Protein AF-A0A6S7FZV5-F1 (afdb_monomer)

Foldseek 3Di:
DVVPLDFDPWDWDDDPPDIDTDDDDDPPDDADCVLVSLVSVLVVCVVVVHDDDLQLDAAEAQDDDPDDDDHDFHDHPNDTHHYDQWDADPLAIAGSPRDRVVRLVVLLVQLVVVLVVLLVVVVVVDALQVLVVVCVVRRLCSLLVVLLRCLVVDDPVSLVSSQVSVVSSLCSSDPPDDPVVSCVVNVPDGSSVVSVVVNVVVVVCLCVPDPCVVVVPPPPPPPPPDPPDDPPVDDPQDDPLVVQLVLQLVLLLPDDQPDDAWPVNDGSVNSNVCSVVCSVVLSVVLSVCVVVVNDDPQQVQWDWDWDAQDDDPVDPVRTDTDTHGHPSSVSSVVSVCVSVVVSCVVVVVDDPPDPPPDPVHCVVPDDD

Mean predicted aligned error: 17.67 Å

pLDDT: mean 81.43, std 15.81, range [23.12, 98.12]

Solvent-accessible surface area (backbone atoms only — not comparable to full-atom values): 22488 Å² total; per-residue (Å²): 110,77,85,72,71,80,64,88,86,53,60,73,49,76,55,86,89,52,72,48,76,50,79,88,80,54,99,87,51,76,79,88,58,63,62,59,44,48,49,50,50,53,51,51,29,53,76,67,76,42,82,82,56,54,89,77,45,69,41,69,73,72,71,89,55,95,73,72,80,91,71,83,84,50,64,47,95,91,39,75,42,53,77,40,63,61,50,76,56,98,88,42,46,48,34,39,83,72,54,54,65,70,33,50,52,50,40,47,52,56,34,56,65,50,51,53,56,56,53,54,43,45,74,71,66,54,54,56,73,60,51,51,52,50,40,47,69,67,31,47,48,56,72,50,58,71,28,68,76,49,56,91,74,52,53,70,72,59,52,51,56,52,42,49,53,53,57,52,48,47,43,64,63,44,68,96,54,54,70,68,58,48,23,64,77,65,72,47,78,58,61,67,60,54,40,48,52,53,31,50,55,49,51,52,48,27,74,75,64,37,97,57,33,74,70,64,66,72,66,54,93,71,72,76,81,66,73,93,69,70,85,68,84,70,74,80,84,73,80,66,63,83,64,37,54,66,51,46,32,50,51,29,59,67,48,61,57,86,47,80,48,17,77,81,67,59,45,38,46,57,49,32,74,43,15,84,72,48,22,62,61,52,36,52,52,52,45,51,27,64,74,69,71,48,77,64,69,77,47,74,44,55,41,72,46,74,43,79,72,62,90,57,89,89,44,72,87,31,38,46,79,41,71,32,43,28,65,65,41,54,51,50,51,54,53,52,48,52,54,54,51,50,51,39,58,78,64,65,68,69,62,99,80,61,80,70,87,40,83,80,55,56,74,75,73,63,82,132

Radius of gyration: 32.69 Å; Cα contacts (8 Å, |Δi|>4): 341; chains: 1; bounding box: 90×57×66 Å

Structure (mmCIF, N/CA/C/O backbone):
data_AF-A0A6S7FZV5-F1
#
_entry.id   AF-A0A6S7FZV5-F1
#
loop_
_atom_site.group_PDB
_atom_site.id
_atom_site.type_symbol
_atom_site.label_atom_id
_atom_site.label_alt_id
_atom_site.label_comp_id
_atom_site.label_asym_id
_atom_site.label_entity_id
_atom_site.label_seq_id
_atom_site.pdbx_PDB_ins_code
_atom_site.Cartn_x
_atom_site.Cartn_y
_atom_site.Cartn_z
_atom_site.occupancy
_atom_site.B_iso_or_equiv
_atom_site.auth_seq_id
_atom_site.auth_comp_id
_atom_site.auth_asym_id
_atom_site.auth_atom_id
_atom_site.pdbx_PDB_model_num
ATOM 1 N N . MET A 1 1 ? -36.678 -1.276 3.093 1.00 48.78 1 MET A N 1
ATOM 2 C CA . MET A 1 1 ? -35.501 -1.731 2.300 1.00 48.78 1 MET A CA 1
ATOM 3 C C . MET A 1 1 ? -34.260 -1.577 3.191 1.00 48.78 1 MET A C 1
ATOM 5 O O . MET A 1 1 ? -34.298 -0.724 4.063 1.00 48.78 1 MET A O 1
ATOM 9 N N . VAL A 1 2 ? -33.160 -2.335 3.035 1.00 56.22 2 VAL A N 1
ATOM 10 C CA . VAL A 1 2 ? -31.940 -2.184 3.894 1.00 56.22 2 VAL A CA 1
ATOM 11 C C . VAL A 1 2 ? -31.416 -0.733 3.935 1.00 56.22 2 VAL A C 1
ATOM 13 O O . VAL A 1 2 ? -30.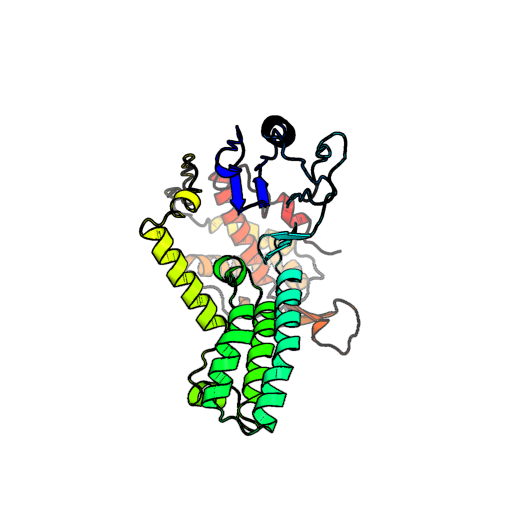806 -0.293 4.913 1.00 56.22 2 VAL A O 1
ATOM 16 N N . ASN A 1 3 ? -31.744 0.062 2.913 1.00 56.03 3 ASN A N 1
ATOM 17 C CA . ASN A 1 3 ? -31.484 1.499 2.845 1.00 56.03 3 ASN A CA 1
ATOM 18 C C . ASN A 1 3 ? -32.056 2.304 4.031 1.00 56.03 3 ASN A C 1
ATOM 20 O O . ASN A 1 3 ? -31.415 3.274 4.426 1.00 56.03 3 ASN A O 1
ATOM 24 N N . ASP A 1 4 ? -33.139 1.851 4.670 1.00 57.12 4 ASP A N 1
ATOM 25 C CA . ASP A 1 4 ? -33.832 2.567 5.759 1.00 57.12 4 ASP A CA 1
ATOM 26 C C . ASP A 1 4 ? -33.175 2.376 7.141 1.00 57.12 4 ASP A C 1
ATOM 28 O O . ASP A 1 4 ? -33.537 3.042 8.107 1.00 57.12 4 ASP A O 1
ATOM 32 N N . LEU A 1 5 ? -32.190 1.476 7.253 1.00 61.22 5 LEU A N 1
ATOM 33 C CA . LEU A 1 5 ? -31.462 1.206 8.498 1.00 61.22 5 LEU A CA 1
ATOM 34 C C . LEU A 1 5 ? -30.579 2.408 8.907 1.00 61.22 5 LEU A C 1
ATOM 36 O O . LEU A 1 5 ? -29.452 2.544 8.431 1.00 61.22 5 LEU A O 1
ATOM 40 N N . GLN A 1 6 ? -31.060 3.296 9.768 1.00 57.62 6 GLN A N 1
ATOM 41 C CA . GLN A 1 6 ? -30.228 4.344 10.367 1.00 57.62 6 GLN A CA 1
ATOM 42 C C . GLN A 1 6 ? -29.559 3.794 11.634 1.00 57.62 6 GLN A C 1
ATOM 44 O O . GLN A 1 6 ? -30.234 3.242 12.497 1.00 57.62 6 GLN A O 1
ATOM 49 N N . CYS A 1 7 ? -28.230 3.896 11.719 1.00 56.16 7 CYS A N 1
ATOM 50 C CA . CYS A 1 7 ? -27.478 3.566 12.932 1.00 56.16 7 CYS A CA 1
ATOM 51 C C . CYS A 1 7 ? -27.233 4.868 13.701 1.00 56.16 7 CYS A C 1
ATOM 53 O O . CYS A 1 7 ? -27.021 5.898 13.063 1.00 56.16 7 CYS A O 1
ATOM 55 N N . GLY A 1 8 ? -27.313 4.832 15.032 1.00 56.59 8 GLY A N 1
ATOM 56 C CA . GLY A 1 8 ? -27.402 6.039 15.856 1.00 56.59 8 GLY A CA 1
ATOM 57 C C . GLY A 1 8 ? -26.124 6.880 15.863 1.00 56.59 8 GLY A C 1
ATOM 58 O O . GLY A 1 8 ? -26.170 8.058 15.519 1.00 56.59 8 GLY A O 1
ATOM 59 N N . SER A 1 9 ? -24.994 6.285 16.260 1.00 55.88 9 SER A N 1
ATOM 60 C CA . SER A 1 9 ? -23.753 7.017 16.584 1.00 55.88 9 SER A CA 1
ATOM 61 C C . SER A 1 9 ? -22.557 6.714 15.673 1.00 55.88 9 SER A C 1
ATOM 63 O O . SER A 1 9 ? -21.690 7.572 15.496 1.00 55.88 9 SER A O 1
ATOM 65 N N . GLY A 1 10 ? -22.479 5.512 15.095 1.00 56.69 10 GLY A N 1
ATOM 66 C CA . GLY A 1 10 ? -21.352 5.080 14.262 1.00 56.69 10 GLY A CA 1
ATOM 67 C C . GLY A 1 10 ? -21.452 5.471 12.782 1.00 56.69 10 GLY A C 1
ATOM 68 O O . GLY A 1 10 ? -22.536 5.656 12.225 1.00 56.69 10 GLY A O 1
ATOM 69 N N . ARG A 1 11 ? -20.301 5.523 12.0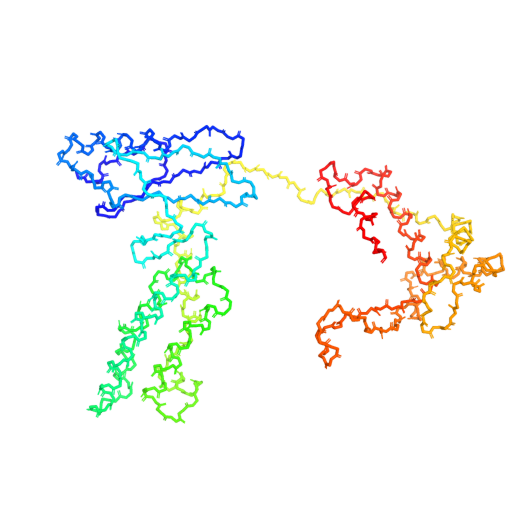92 1.00 64.88 11 ARG A N 1
ATOM 70 C CA . ARG A 1 11 ? -20.283 5.587 10.619 1.00 64.88 11 ARG A CA 1
ATOM 71 C C . ARG A 1 11 ? -20.719 4.231 10.069 1.00 64.88 11 ARG A C 1
ATOM 73 O O . ARG A 1 11 ? -20.119 3.209 10.409 1.00 64.88 11 ARG A O 1
ATOM 80 N N . ASN A 1 12 ? -21.739 4.228 9.214 1.00 68.31 12 ASN A N 1
ATOM 81 C CA . ASN A 1 12 ? -22.216 3.032 8.534 1.00 68.31 12 ASN A CA 1
ATOM 82 C C . ASN A 1 12 ? -22.017 3.139 7.015 1.00 68.31 12 ASN A C 1
ATOM 84 O O . ASN A 1 12 ? -22.154 4.200 6.408 1.00 68.31 12 ASN A O 1
ATOM 88 N N . TRP A 1 13 ? -21.694 2.012 6.388 1.00 75.38 13 TRP A N 1
ATOM 89 C CA . TRP A 1 13 ? -21.682 1.874 4.935 1.00 75.38 13 TRP A CA 1
ATOM 90 C C . TRP A 1 13 ? -22.470 0.635 4.552 1.00 75.38 13 TRP A C 1
ATOM 92 O O . TRP A 1 13 ? -22.405 -0.395 5.223 1.00 75.38 13 TRP A O 1
ATOM 102 N N . LYS A 1 14 ? -23.233 0.750 3.468 1.00 73.19 14 LYS A N 1
ATOM 103 C CA . LYS A 1 14 ? -24.128 -0.303 2.999 1.00 73.19 14 LYS A CA 1
ATOM 104 C C . LYS A 1 14 ? -23.862 -0.593 1.538 1.00 73.19 14 LYS A C 1
ATOM 106 O O . LYS A 1 14 ? -23.700 0.329 0.737 1.00 73.19 14 LYS A O 1
ATOM 111 N N . PHE A 1 15 ? -23.887 -1.868 1.195 1.00 69.00 15 PHE A N 1
ATOM 112 C CA . PHE A 1 15 ? -23.888 -2.323 -0.179 1.00 69.00 15 PHE A CA 1
ATOM 113 C C . PHE A 1 15 ? -24.758 -3.573 -0.300 1.00 69.00 15 PHE A C 1
ATOM 115 O O . PHE A 1 15 ? -24.341 -4.670 0.057 1.00 69.00 15 PHE A O 1
ATOM 122 N N . VAL A 1 16 ? -25.971 -3.401 -0.833 1.00 71.75 16 VAL A N 1
ATOM 123 C CA . VAL A 1 16 ? -26.979 -4.471 -0.919 1.00 71.75 16 VAL A CA 1
ATOM 124 C C . VAL A 1 16 ? -27.217 -5.077 0.475 1.00 71.75 16 VAL A C 1
ATOM 126 O O . VAL A 1 16 ? -27.711 -4.366 1.349 1.00 71.75 16 VAL A O 1
ATOM 129 N N . ASP A 1 17 ? -26.829 -6.335 0.692 1.00 74.38 17 ASP A N 1
ATOM 130 C CA . ASP A 1 17 ? -27.001 -7.062 1.952 1.00 74.38 17 ASP A CA 1
ATOM 131 C C . ASP A 1 17 ? -25.817 -6.864 2.914 1.00 74.38 17 ASP A C 1
ATOM 133 O O . ASP A 1 17 ? -25.932 -7.149 4.106 1.00 74.38 17 ASP A O 1
ATOM 137 N N . ASP A 1 18 ? -24.679 -6.369 2.415 1.00 78.62 18 ASP A N 1
ATOM 138 C CA . ASP A 1 18 ? -23.483 -6.141 3.219 1.00 78.62 18 ASP A CA 1
ATOM 139 C C . ASP A 1 18 ? -23.595 -4.788 3.933 1.00 78.62 18 ASP A C 1
ATOM 141 O O . ASP A 1 18 ? -23.586 -3.719 3.313 1.00 78.62 18 ASP A O 1
ATOM 145 N N . VAL A 1 19 ? -23.671 -4.829 5.263 1.00 83.81 19 VAL A N 1
ATOM 146 C CA . VAL A 1 19 ? -23.633 -3.644 6.127 1.00 83.81 19 VAL A CA 1
ATOM 147 C C . VAL A 1 19 ? -22.349 -3.682 6.941 1.00 83.81 19 VAL A C 1
ATOM 149 O O . VAL A 1 19 ? -22.055 -4.663 7.617 1.00 83.81 19 VAL A O 1
ATOM 152 N N . THR A 1 20 ? -21.572 -2.605 6.874 1.00 86.62 20 THR A N 1
ATOM 153 C CA . THR A 1 20 ? -20.370 -2.411 7.688 1.00 86.62 20 THR A CA 1
ATOM 154 C C . THR A 1 20 ? -20.600 -1.244 8.636 1.00 86.62 20 THR A C 1
ATOM 156 O O . THR A 1 20 ? -20.940 -0.143 8.199 1.00 86.62 20 THR A O 1
ATOM 159 N N . ILE A 1 21 ? -20.397 -1.489 9.927 1.00 86.94 21 ILE A N 1
ATOM 160 C CA . ILE A 1 21 ? -20.370 -0.465 10.971 1.00 86.94 21 ILE A CA 1
ATOM 161 C C . ILE A 1 21 ? -18.942 -0.312 11.479 1.00 86.94 21 ILE A C 1
ATOM 163 O O . ILE A 1 21 ? -18.197 -1.288 11.553 1.00 86.94 21 ILE A O 1
ATOM 167 N N . SER A 1 22 ? -18.553 0.914 11.808 1.00 86.50 22 SER A N 1
ATOM 168 C CA . SER A 1 22 ? -17.253 1.181 12.420 1.00 86.50 22 SER A CA 1
ATOM 169 C C . SER A 1 22 ? -17.371 2.233 13.508 1.00 86.50 22 SER A C 1
ATOM 171 O O . SER A 1 22 ? -18.101 3.216 13.351 1.00 86.50 22 SER A O 1
ATOM 173 N N . GLU A 1 23 ? -16.566 2.063 14.546 1.00 85.94 23 GLU A N 1
ATOM 174 C CA . GLU A 1 23 ? -16.398 3.007 15.640 1.00 85.94 23 GLU A CA 1
ATOM 175 C C . GLU A 1 23 ? -14.906 3.326 15.805 1.00 85.94 23 GLU A C 1
ATOM 177 O O . GLU A 1 23 ? -14.051 2.449 15.673 1.00 85.94 23 GLU A O 1
ATOM 182 N N . GLY A 1 24 ? -14.585 4.595 16.062 1.00 83.56 24 GLY A N 1
ATOM 183 C CA . GLY A 1 24 ? -13.230 5.033 16.383 1.00 83.56 24 GLY A CA 1
ATOM 184 C C . GLY A 1 24 ? -13.111 5.319 17.874 1.00 83.56 24 GLY A C 1
ATOM 185 O O . GLY A 1 24 ? -13.722 6.267 18.356 1.00 83.56 24 GLY A O 1
ATOM 186 N N . LEU A 1 25 ? -12.303 4.537 18.591 1.00 82.06 25 LEU A N 1
ATOM 187 C CA . LEU A 1 25 ? -12.089 4.709 20.030 1.00 82.06 25 LEU A CA 1
ATOM 188 C C . LEU A 1 25 ? -10.818 5.516 20.312 1.00 82.06 25 LEU A C 1
ATOM 190 O O . LEU A 1 25 ? -9.751 5.255 19.750 1.00 82.06 25 LEU A O 1
ATOM 194 N N . LEU A 1 26 ? -10.921 6.484 21.222 1.00 79.38 26 LEU A N 1
ATOM 195 C CA . LEU A 1 26 ? -9.776 7.235 21.739 1.00 79.38 26 LEU A CA 1
ATOM 196 C C . LEU A 1 26 ? -9.252 6.571 23.017 1.00 79.38 26 LEU A C 1
ATOM 198 O O . LEU A 1 26 ? -10.019 6.038 23.809 1.00 79.38 26 LEU A O 1
ATOM 202 N N . ARG A 1 27 ? -7.935 6.641 23.257 1.00 70.69 27 ARG A N 1
ATOM 203 C CA . ARG A 1 27 ? -7.267 5.939 24.374 1.00 70.69 27 ARG A CA 1
ATOM 204 C C . ARG A 1 27 ? -7.848 6.252 25.763 1.00 70.69 27 ARG A C 1
ATOM 206 O O . ARG A 1 27 ? -7.838 5.378 26.618 1.00 70.69 27 ARG A O 1
ATOM 213 N N . ASN A 1 28 ? -8.324 7.479 25.962 1.00 74.12 28 ASN A N 1
ATOM 214 C CA . ASN A 1 28 ? -8.981 7.940 27.190 1.00 74.12 28 ASN A CA 1
ATOM 215 C C . ASN A 1 28 ? -10.399 8.460 26.881 1.00 74.12 28 ASN A C 1
ATOM 217 O O . ASN A 1 28 ? -10.849 9.417 27.504 1.00 74.12 28 ASN A O 1
ATOM 221 N N . GLY A 1 29 ? -11.021 7.938 25.823 1.00 70.88 29 GLY A N 1
ATOM 222 C CA . GLY A 1 29 ? -12.352 8.347 25.389 1.00 70.88 29 GLY A CA 1
ATOM 223 C C . GLY A 1 29 ? -13.461 7.564 26.079 1.00 70.88 29 GLY A C 1
ATOM 224 O O . GLY A 1 29 ? -13.214 6.750 26.968 1.00 70.88 29 GLY A O 1
ATOM 225 N N . GLU A 1 30 ? -14.679 7.814 25.615 1.00 76.06 30 GLU A N 1
ATOM 226 C CA . GLU A 1 30 ? -15.871 7.071 26.011 1.00 76.06 30 GLU A CA 1
ATOM 227 C C . GLU A 1 30 ? -15.744 5.569 25.682 1.00 76.06 30 GLU A C 1
ATOM 229 O O . GLU A 1 30 ? -15.027 5.194 24.742 1.00 76.06 30 GLU A O 1
ATOM 234 N N . PRO A 1 31 ? -16.419 4.695 26.452 1.00 80.75 31 PRO A N 1
ATOM 235 C CA . PRO A 1 31 ? -16.473 3.269 26.160 1.00 80.75 31 PRO A CA 1
ATOM 236 C C . PRO A 1 31 ? -17.170 3.003 24.821 1.00 80.75 31 PRO A C 1
ATOM 238 O O . PRO A 1 31 ? -17.943 3.818 24.323 1.00 80.75 31 PRO A O 1
ATOM 241 N N . SER A 1 32 ? -16.905 1.827 24.253 1.00 83.44 32 SER A N 1
ATOM 242 C CA . SER A 1 32 ? -17.471 1.422 22.966 1.00 83.44 32 SER A CA 1
ATOM 243 C C . SER A 1 32 ? -18.999 1.362 22.993 1.00 83.44 32 SER A C 1
ATOM 245 O O . SER A 1 32 ? -19.593 0.718 23.859 1.00 83.44 32 SER A O 1
ATOM 247 N N . VAL A 1 33 ? -19.625 2.001 22.006 1.00 85.81 33 VAL A N 1
ATOM 248 C CA . VAL A 1 33 ? -21.078 2.026 21.782 1.00 85.81 33 VAL A CA 1
ATOM 249 C C . VAL A 1 33 ? -21.478 1.057 20.661 1.00 85.81 33 VAL A C 1
ATOM 251 O O . VAL A 1 33 ? -22.664 0.804 20.443 1.00 85.81 33 VAL A O 1
ATOM 254 N N . ILE A 1 34 ? -20.511 0.424 19.984 1.00 87.50 34 ILE A N 1
ATOM 255 C CA . ILE A 1 34 ? -20.763 -0.436 18.818 1.00 87.50 34 ILE A CA 1
ATOM 256 C C . ILE A 1 34 ? -21.711 -1.613 19.104 1.00 87.50 34 ILE A C 1
ATOM 258 O O . ILE A 1 34 ? -22.470 -2.012 18.224 1.00 87.50 34 ILE A O 1
ATOM 262 N N . GLN A 1 35 ? -21.739 -2.146 20.333 1.00 89.81 35 GLN A N 1
ATOM 263 C CA . GLN A 1 35 ? -22.688 -3.199 20.717 1.00 89.81 35 GLN A CA 1
ATOM 264 C C . GLN A 1 35 ? -24.135 -2.679 20.769 1.00 89.81 35 GLN A C 1
ATOM 266 O O . GLN A 1 35 ? -25.067 -3.403 20.413 1.00 89.81 35 GLN A O 1
ATOM 271 N N . SER A 1 36 ? -24.341 -1.424 21.178 1.00 86.81 36 SER A N 1
ATOM 272 C CA . SER A 1 36 ? -25.660 -0.775 21.158 1.00 86.81 36 SER A CA 1
ATOM 273 C C . SER A 1 36 ? -26.143 -0.565 19.721 1.00 86.81 36 SER A C 1
ATOM 275 O O . SER A 1 36 ? -27.281 -0.898 19.377 1.00 86.81 36 SER A O 1
ATOM 277 N N . ASP A 1 37 ? -25.240 -0.108 18.851 1.00 86.50 37 ASP A N 1
ATOM 278 C CA . ASP A 1 37 ? -25.486 0.030 17.415 1.00 86.50 37 ASP A CA 1
ATOM 279 C C . ASP A 1 37 ? -25.840 -1.333 16.785 1.00 86.50 37 ASP A C 1
ATOM 281 O O . ASP A 1 37 ? -26.852 -1.468 16.096 1.00 86.50 37 ASP A O 1
ATOM 285 N N . LEU A 1 38 ? -25.083 -2.386 17.105 1.00 87.81 38 LEU A N 1
ATOM 286 C CA . LEU A 1 38 ? -25.336 -3.754 16.645 1.00 87.81 38 LEU A CA 1
ATOM 287 C C . LEU A 1 38 ? -26.693 -4.300 17.121 1.00 87.81 38 LEU A C 1
ATOM 289 O O . LEU A 1 38 ? -27.424 -4.916 16.344 1.00 87.81 38 LEU A O 1
ATOM 293 N N . THR A 1 39 ? -27.062 -4.029 18.373 1.00 88.56 39 THR A N 1
ATOM 294 C CA . THR A 1 39 ? -28.358 -4.427 18.951 1.00 88.56 39 THR A CA 1
ATOM 295 C C . THR A 1 39 ? -29.514 -3.694 18.270 1.00 88.56 39 THR A C 1
ATOM 297 O O . THR A 1 39 ? -30.548 -4.295 17.966 1.00 88.56 39 THR A O 1
ATOM 300 N N . SER A 1 40 ? -29.325 -2.412 17.952 1.00 87.12 40 SER A N 1
ATOM 301 C CA . SER A 1 40 ? -30.299 -1.613 17.202 1.00 87.12 40 SER A CA 1
ATOM 302 C C . SER A 1 40 ? -30.508 -2.175 15.793 1.00 87.12 40 SER A C 1
ATOM 304 O O . SER A 1 40 ? -31.645 -2.298 15.335 1.00 87.12 40 SER A O 1
ATOM 306 N N . ILE A 1 41 ? -29.427 -2.607 15.133 1.00 86.50 41 ILE A N 1
ATOM 307 C CA . ILE A 1 41 ? -29.485 -3.263 13.821 1.00 86.50 41 ILE A CA 1
ATOM 308 C C . ILE A 1 41 ? -30.216 -4.606 13.897 1.00 86.50 41 ILE A C 1
ATOM 310 O O . ILE A 1 41 ? -31.078 -4.871 13.060 1.00 86.50 41 ILE A O 1
ATOM 314 N N . ALA A 1 42 ? -29.920 -5.436 14.899 1.00 87.19 42 ALA A N 1
ATOM 315 C CA . ALA A 1 42 ? -30.604 -6.714 15.102 1.00 87.19 42 ALA A CA 1
ATOM 316 C C . ALA A 1 42 ? -32.107 -6.531 15.373 1.00 87.19 42 ALA A C 1
ATOM 318 O O . ALA A 1 42 ? -32.941 -7.254 14.821 1.00 87.19 42 ALA A O 1
ATOM 319 N N . THR A 1 43 ? -32.463 -5.511 16.157 1.00 87.69 43 THR A N 1
ATOM 320 C CA . THR A 1 43 ? -33.860 -5.161 16.447 1.00 87.69 43 THR A CA 1
ATOM 321 C C . THR A 1 43 ? -34.583 -4.693 15.186 1.00 87.69 43 THR A C 1
ATOM 323 O O . THR A 1 43 ? -35.675 -5.170 14.878 1.00 87.69 43 THR A O 1
ATOM 326 N N . TRP A 1 44 ? -33.962 -3.805 14.402 1.00 86.75 44 TRP A N 1
ATOM 327 C CA . TRP A 1 44 ? -34.521 -3.361 13.126 1.00 86.75 44 TRP A CA 1
ATOM 328 C C . TRP A 1 44 ? -34.695 -4.524 12.146 1.00 86.75 44 TRP A C 1
ATOM 330 O O . TRP A 1 44 ? -35.745 -4.629 11.512 1.00 86.75 44 TRP A O 1
ATOM 340 N N . ALA A 1 45 ? -33.703 -5.412 12.039 1.00 86.81 45 ALA A N 1
ATOM 341 C CA . ALA A 1 45 ? -33.766 -6.578 11.165 1.00 86.81 45 ALA A CA 1
ATOM 342 C C . ALA A 1 45 ? -34.947 -7.480 11.547 1.00 86.81 45 ALA A C 1
ATOM 344 O O . ALA A 1 45 ? -35.773 -7.793 10.691 1.00 86.81 45 ALA A O 1
ATOM 345 N N . SER A 1 46 ? -35.101 -7.775 12.840 1.00 86.62 46 SER A N 1
ATOM 346 C CA . SER A 1 46 ? -36.220 -8.561 13.374 1.00 86.62 46 SER A CA 1
ATOM 347 C C . SER A 1 46 ? -37.578 -7.923 13.061 1.00 86.62 46 SER A C 1
ATOM 349 O O . SER A 1 46 ? -38.474 -8.599 12.556 1.00 86.62 46 SER A O 1
ATOM 351 N N . ASN A 1 47 ? -37.713 -6.606 13.261 1.00 88.00 47 ASN A N 1
ATOM 352 C CA . ASN A 1 47 ? -38.940 -5.859 12.950 1.00 88.00 47 ASN A CA 1
ATOM 353 C C . ASN A 1 47 ? -39.281 -5.855 11.452 1.00 88.00 47 ASN A C 1
ATOM 355 O O . ASN A 1 47 ? -40.446 -5.740 11.081 1.00 88.00 47 ASN A O 1
ATOM 359 N N . ASN A 1 48 ? -38.272 -5.988 10.590 1.00 85.81 48 ASN A N 1
ATOM 360 C CA . ASN A 1 48 ? -38.430 -6.058 9.139 1.00 85.81 48 ASN A CA 1
ATOM 361 C C . ASN A 1 48 ? -38.425 -7.501 8.607 1.00 85.81 48 ASN A C 1
ATOM 363 O O . ASN A 1 48 ? -38.316 -7.698 7.398 1.00 85.81 48 ASN A O 1
ATOM 367 N N . LEU A 1 49 ? -38.551 -8.505 9.487 1.00 85.25 49 LEU A N 1
ATOM 368 C CA . LEU A 1 49 ? -38.561 -9.932 9.139 1.00 85.25 49 LEU A CA 1
ATOM 369 C C . LEU A 1 49 ? -37.280 -10.398 8.416 1.00 85.25 49 LEU A C 1
ATOM 371 O O . LEU A 1 49 ? -37.299 -11.343 7.626 1.00 85.25 49 LEU A O 1
ATOM 375 N N . ILE A 1 50 ? -36.152 -9.741 8.692 1.00 86.12 50 ILE A N 1
ATOM 376 C CA . ILE A 1 50 ? -34.822 -10.078 8.182 1.00 86.12 50 ILE A CA 1
ATOM 377 C C . ILE A 1 50 ? -34.059 -10.815 9.283 1.00 86.12 50 ILE A C 1
ATOM 379 O O . ILE A 1 50 ? -33.897 -10.306 10.389 1.00 86.12 50 ILE A O 1
ATOM 383 N N . LYS A 1 51 ? -33.537 -12.002 8.963 1.00 83.50 51 LYS A N 1
ATOM 384 C CA . LYS A 1 51 ? -32.695 -12.779 9.879 1.00 83.50 51 LYS A CA 1
ATOM 385 C C . LYS A 1 51 ? -31.217 -12.486 9.640 1.00 83.50 51 LYS A C 1
ATOM 387 O O . LYS A 1 51 ? -30.717 -12.713 8.535 1.00 83.50 51 LYS A O 1
ATOM 392 N N . LEU A 1 52 ? -30.507 -12.043 10.677 1.00 83.56 52 LEU A N 1
ATOM 393 C CA . LEU A 1 52 ? -29.062 -11.850 10.602 1.00 83.56 52 LEU A CA 1
ATOM 394 C C . LEU A 1 52 ? -28.340 -13.201 10.626 1.00 83.56 52 LEU A C 1
ATOM 396 O O . LEU A 1 52 ? -28.724 -14.146 11.310 1.00 83.56 52 LEU A O 1
ATOM 400 N N . ASN A 1 53 ? -27.265 -13.311 9.849 1.00 85.25 53 ASN A N 1
ATOM 401 C CA . ASN A 1 53 ? -26.424 -14.500 9.850 1.00 85.25 53 ASN A CA 1
ATOM 402 C C . ASN A 1 53 ? -25.176 -14.239 10.692 1.00 85.25 53 ASN A C 1
ATOM 404 O O . ASN A 1 53 ? -24.143 -13.836 10.157 1.00 85.25 53 ASN A O 1
ATOM 408 N N . ALA A 1 54 ? -25.263 -14.516 11.993 1.00 84.12 54 ALA A N 1
ATOM 409 C CA . ALA A 1 54 ? -24.164 -14.311 12.938 1.00 84.12 54 ALA A CA 1
ATOM 410 C C . ALA A 1 54 ? -22.852 -15.003 12.512 1.00 84.12 54 ALA A C 1
ATOM 412 O O . ALA A 1 54 ? -21.775 -14.460 12.726 1.00 84.12 54 ALA A O 1
ATOM 413 N N . LYS A 1 55 ? -22.908 -16.142 11.800 1.00 84.94 55 LYS A N 1
ATOM 414 C CA . LYS A 1 55 ? -21.699 -16.808 11.270 1.00 84.94 55 LYS A CA 1
ATOM 415 C C . LYS A 1 55 ? -21.003 -16.019 10.159 1.00 84.94 55 LYS A C 1
ATOM 417 O O . LYS A 1 55 ? -19.803 -16.206 9.949 1.00 84.94 55 LYS A O 1
ATOM 422 N N . LYS A 1 56 ? -21.746 -15.206 9.404 1.00 85.69 56 LYS A N 1
ATOM 423 C CA . LYS A 1 56 ? -21.200 -14.324 8.360 1.00 85.69 56 LYS A CA 1
ATOM 424 C C . LYS A 1 56 ? -20.756 -12.975 8.920 1.00 85.69 56 LYS A C 1
ATOM 426 O O . LYS A 1 56 ? -19.848 -12.381 8.349 1.00 85.69 56 LYS A O 1
ATOM 431 N N . CYS A 1 57 ? -21.355 -12.521 10.017 1.00 87.88 57 CYS A N 1
ATOM 432 C CA . CYS A 1 57 ? -20.912 -11.340 10.746 1.00 87.88 57 CYS A CA 1
ATOM 433 C C . CYS A 1 57 ? -19.541 -11.612 11.381 1.00 87.88 57 CYS A C 1
ATOM 435 O O . CYS A 1 57 ? -19.340 -12.634 12.037 1.00 87.88 57 CYS A O 1
ATOM 437 N N . LYS A 1 58 ? -18.586 -10.713 11.149 1.00 90.81 58 LYS A N 1
ATOM 438 C CA . LYS A 1 58 ? -17.231 -10.793 11.697 1.00 90.81 58 LYS A CA 1
ATOM 439 C C . LYS A 1 58 ? -16.897 -9.495 12.402 1.00 90.81 58 LYS A C 1
ATOM 441 O O . LYS A 1 58 ? -17.296 -8.425 11.946 1.00 90.81 58 LYS A O 1
ATOM 446 N N . GLU A 1 59 ? -16.146 -9.611 13.482 1.00 92.19 59 GLU A N 1
ATOM 447 C CA . GLU A 1 59 ? -15.542 -8.480 14.168 1.00 92.19 59 GLU A CA 1
ATOM 448 C C . GLU A 1 59 ? -14.091 -8.334 13.696 1.00 92.19 59 GLU A C 1
ATOM 450 O O . GLU A 1 59 ? -13.383 -9.325 13.528 1.00 92.19 59 GLU A O 1
ATOM 455 N N . MET A 1 60 ? -13.630 -7.105 13.474 1.00 92.19 60 MET A N 1
ATOM 456 C CA . MET A 1 60 ? -12.223 -6.821 13.196 1.00 92.19 60 MET A CA 1
ATOM 457 C C . MET A 1 60 ? -11.778 -5.633 14.036 1.00 92.19 60 MET A C 1
ATOM 459 O O . MET A 1 60 ? -12.375 -4.560 13.969 1.00 92.19 60 MET A O 1
ATOM 463 N N . GLN A 1 61 ? -10.701 -5.819 14.794 1.00 90.88 61 GLN A N 1
ATOM 464 C CA . GLN A 1 61 ? -10.159 -4.800 15.686 1.00 90.88 61 GLN A CA 1
ATOM 465 C C . GLN A 1 61 ? -8.834 -4.261 15.141 1.00 90.88 61 GLN A C 1
ATOM 467 O O . GLN A 1 61 ? -7.818 -4.953 15.151 1.00 90.88 61 GLN A O 1
ATOM 472 N N . ILE A 1 62 ? -8.824 -3.000 14.707 1.00 91.00 62 ILE A N 1
ATOM 473 C CA . ILE A 1 62 ? -7.614 -2.320 14.226 1.00 91.00 62 ILE A CA 1
ATOM 474 C C . ILE A 1 62 ? -7.022 -1.504 15.380 1.00 91.00 62 ILE A C 1
ATOM 476 O O . ILE A 1 62 ? -7.578 -0.483 15.783 1.00 91.00 62 ILE A O 1
ATOM 480 N N . CYS A 1 63 ? -5.885 -1.947 15.926 1.00 88.44 63 CYS A N 1
ATOM 481 C CA . CYS A 1 63 ? -5.220 -1.278 17.047 1.00 88.44 63 CYS A CA 1
ATOM 482 C C . CYS A 1 63 ? -3.694 -1.274 16.891 1.00 88.44 63 CYS A C 1
ATOM 484 O O . CYS A 1 63 ? -3.057 -2.324 16.800 1.00 88.44 63 CYS A O 1
ATOM 486 N N . PHE A 1 64 ? -3.103 -0.076 16.930 1.00 87.62 64 PHE A N 1
ATOM 487 C CA . PHE A 1 64 ? -1.655 0.141 16.792 1.00 87.62 64 PHE A CA 1
ATOM 488 C C . PHE A 1 64 ? -0.938 0.394 18.127 1.00 87.62 64 PHE A C 1
ATOM 490 O O . PHE A 1 64 ? 0.264 0.676 18.146 1.00 87.62 64 PHE A O 1
ATOM 497 N N . PHE A 1 65 ? -1.647 0.323 19.258 1.00 85.19 65 PHE A N 1
ATOM 498 C CA . PHE A 1 65 ? -1.015 0.448 20.568 1.00 85.19 65 PHE A CA 1
ATOM 499 C C . PHE A 1 65 ? -0.192 -0.800 20.894 1.00 85.19 65 PHE A C 1
ATOM 501 O O . PHE A 1 65 ? -0.609 -1.924 20.629 1.00 85.19 65 PHE A O 1
ATOM 508 N N . ARG A 1 66 ? 0.979 -0.599 21.518 1.00 82.75 66 ARG A N 1
ATOM 509 C CA . ARG A 1 66 ? 1.836 -1.710 21.975 1.00 82.75 66 ARG A CA 1
ATOM 510 C C . ARG A 1 66 ? 1.111 -2.621 22.962 1.00 82.75 66 ARG A C 1
ATOM 512 O O . ARG A 1 66 ? 1.251 -3.833 22.880 1.00 82.75 66 ARG A O 1
ATOM 519 N N . ASN A 1 67 ? 0.337 -2.016 23.860 1.00 81.94 67 ASN A N 1
ATOM 520 C CA . ASN A 1 67 ? -0.542 -2.723 24.779 1.00 81.94 67 ASN A CA 1
ATOM 521 C C . ASN A 1 67 ? -1.958 -2.567 24.235 1.00 81.94 67 ASN A C 1
ATOM 523 O O . ASN A 1 67 ? -2.504 -1.459 24.267 1.00 81.94 67 ASN A O 1
ATOM 527 N N . LYS A 1 68 ? -2.506 -3.648 23.681 1.00 80.38 68 LYS A N 1
ATOM 528 C CA . LYS A 1 68 ? -3.872 -3.655 23.164 1.00 80.38 68 LYS A CA 1
ATOM 529 C C . LYS A 1 68 ? -4.849 -3.557 24.345 1.00 80.38 68 LYS A C 1
ATOM 531 O O . LYS A 1 68 ? -4.642 -4.264 25.330 1.00 80.38 68 LYS A O 1
ATOM 536 N N . PRO A 1 69 ? -5.861 -2.679 24.282 1.00 79.00 69 PRO A N 1
ATOM 537 C CA . PRO A 1 69 ? -6.923 -2.676 25.275 1.00 79.00 69 PRO A CA 1
ATOM 538 C C . PRO A 1 69 ? -7.732 -3.972 25.160 1.00 79.00 69 PRO A C 1
ATOM 540 O O . PRO A 1 69 ? -7.952 -4.465 24.053 1.00 79.00 69 PRO A O 1
ATOM 543 N N . GLU A 1 70 ? -8.173 -4.512 26.293 1.00 77.75 70 GLU A N 1
ATOM 544 C CA . GLU A 1 70 ? -9.176 -5.575 26.304 1.00 77.75 70 GLU A CA 1
ATOM 545 C C . GLU A 1 70 ? -10.539 -4.941 26.039 1.00 77.75 70 GLU A C 1
ATOM 547 O O . GLU A 1 70 ? -11.010 -4.104 26.811 1.00 77.75 70 GLU A O 1
ATOM 552 N N . LEU A 1 71 ? -11.138 -5.297 24.905 1.00 79.38 71 LEU A N 1
ATOM 553 C CA . LEU A 1 71 ? -12.478 -4.870 24.527 1.00 79.38 71 LEU A CA 1
ATOM 554 C C . LEU A 1 71 ? -13.452 -6.039 24.721 1.00 79.38 71 LEU A C 1
ATOM 556 O O . LEU A 1 71 ? -13.065 -7.189 24.495 1.00 79.38 71 LEU A O 1
ATOM 560 N N . PRO A 1 72 ? -14.699 -5.767 25.141 1.00 80.81 72 PRO A N 1
ATOM 561 C CA . PRO A 1 72 ? -15.713 -6.802 25.269 1.00 80.81 72 PRO A CA 1
ATOM 562 C C . PRO A 1 72 ? -16.024 -7.419 23.903 1.00 80.81 72 PRO A C 1
ATOM 564 O O . PRO A 1 72 ? -16.032 -6.729 22.885 1.00 80.81 72 PRO A O 1
ATOM 567 N N . HIS A 1 73 ? -16.298 -8.722 23.892 1.00 84.50 73 HIS A N 1
ATOM 568 C CA . HIS A 1 73 ? -16.698 -9.429 22.679 1.00 84.50 73 HIS A CA 1
ATOM 569 C C . HIS A 1 73 ? -18.064 -8.952 22.186 1.00 84.50 73 HIS A C 1
ATOM 571 O O . HIS A 1 73 ? -18.992 -8.799 22.984 1.00 84.50 73 HIS A O 1
ATOM 577 N N . LEU A 1 74 ? -18.194 -8.766 20.870 1.00 87.56 74 LEU A N 1
ATOM 578 C CA . LEU A 1 74 ? -19.466 -8.392 20.262 1.00 87.56 74 LEU A CA 1
ATOM 579 C C . LEU A 1 74 ? -20.371 -9.606 20.065 1.00 87.56 74 LEU A C 1
ATOM 581 O O . LEU A 1 74 ? -19.916 -10.675 19.658 1.00 87.56 74 LEU A O 1
ATOM 585 N N . CYS A 1 75 ? -21.668 -9.419 20.301 1.00 87.44 75 CYS A N 1
ATOM 586 C CA . CYS A 1 75 ? -22.676 -10.470 20.191 1.00 87.44 75 CYS A CA 1
ATOM 587 C C . CYS A 1 75 ? -23.847 -10.054 19.292 1.00 87.44 75 CYS A C 1
ATOM 589 O O . CYS A 1 75 ? -24.321 -8.918 19.353 1.00 87.44 75 CYS A O 1
ATOM 591 N N . VAL A 1 76 ? -24.362 -11.005 18.508 1.00 85.81 76 VAL A N 1
ATOM 592 C CA . VAL A 1 76 ? -25.612 -10.889 17.735 1.00 85.81 76 VAL A CA 1
ATOM 593 C C . VAL A 1 76 ? -26.495 -12.082 18.072 1.00 85.81 76 VAL A C 1
ATOM 595 O O . VAL A 1 76 ? -26.049 -13.212 17.895 1.00 85.81 76 VAL A O 1
ATOM 598 N N . GLU A 1 77 ? -27.733 -11.850 18.524 1.00 76.69 77 GLU A N 1
ATOM 599 C CA . GLU A 1 77 ? -28.690 -12.926 18.863 1.00 76.69 77 GLU A CA 1
ATOM 600 C C . GLU A 1 77 ? -28.064 -13.992 19.797 1.00 76.69 77 GLU A C 1
ATOM 602 O O . GLU A 1 77 ? -28.113 -15.189 19.519 1.00 76.69 77 GLU A O 1
ATOM 607 N N . ASP A 1 78 ? -27.390 -13.538 20.863 1.00 80.19 78 ASP A N 1
ATOM 608 C CA . ASP A 1 78 ? -26.653 -14.355 21.849 1.00 80.19 78 ASP A CA 1
ATOM 609 C C . ASP A 1 78 ? -25.455 -15.163 21.304 1.00 80.19 78 ASP A C 1
ATOM 611 O O . ASP A 1 78 ? -24.835 -15.941 22.031 1.00 80.19 78 ASP A O 1
ATOM 615 N N . GLN A 1 79 ? -25.067 -14.959 20.040 1.00 85.88 79 GLN A N 1
ATOM 616 C CA . GLN A 1 79 ? -23.860 -15.545 19.455 1.00 85.88 79 GLN A CA 1
ATOM 617 C C . GLN A 1 79 ? -22.712 -14.540 19.443 1.00 85.88 79 GLN A C 1
ATOM 619 O O . GLN A 1 79 ? -22.828 -13.456 18.872 1.00 85.88 79 GLN A O 1
ATOM 624 N N . ILE A 1 80 ? -21.580 -14.940 20.024 1.00 88.44 80 ILE A N 1
ATOM 625 C CA . ILE A 1 80 ? -20.332 -14.176 19.971 1.00 88.44 80 ILE A CA 1
ATOM 626 C C . ILE A 1 80 ? -19.824 -14.149 18.527 1.00 88.44 80 ILE A C 1
ATOM 628 O O . ILE A 1 80 ? -19.706 -15.192 17.875 1.00 88.44 80 ILE A O 1
ATOM 632 N N . LEU A 1 81 ? -19.518 -12.954 18.030 1.00 90.38 81 LEU A N 1
ATOM 633 C CA . LEU A 1 81 ? -18.929 -12.764 16.715 1.00 90.38 81 LEU A CA 1
ATOM 634 C C . LEU A 1 81 ? -17.476 -13.242 16.700 1.00 90.38 81 LEU A C 1
ATOM 636 O O . LEU A 1 81 ? -16.706 -13.036 17.636 1.00 90.38 81 LEU A O 1
ATOM 640 N N . GLU A 1 82 ? -17.083 -13.875 15.598 1.00 91.50 82 GLU A N 1
ATOM 641 C CA . GLU A 1 82 ? -15.689 -14.261 15.392 1.00 91.50 82 GLU A CA 1
ATOM 642 C C . GLU A 1 82 ? -14.847 -13.009 15.119 1.00 91.50 82 GLU A C 1
ATOM 644 O O . GLU A 1 82 ? -15.097 -12.292 14.143 1.00 91.50 82 GLU A O 1
ATOM 649 N N . CYS A 1 83 ? -13.837 -12.781 15.960 1.00 90.88 83 CYS A N 1
ATOM 650 C CA . CYS A 1 83 ? -12.830 -11.750 15.745 1.00 90.88 83 CYS A CA 1
ATOM 651 C C . CYS A 1 83 ? -11.772 -12.253 14.755 1.00 90.88 83 CYS A C 1
ATOM 653 O O . CYS A 1 83 ? -11.127 -13.278 14.987 1.00 90.88 83 CYS A O 1
ATOM 655 N N . VAL A 1 84 ? -11.606 -11.542 13.639 1.00 93.50 84 VAL A N 1
ATOM 656 C CA . VAL A 1 84 ? -10.725 -11.927 12.530 1.00 93.50 84 VAL A CA 1
ATOM 657 C C . VAL A 1 84 ? -9.635 -10.885 12.295 1.00 93.50 84 VAL A C 1
ATOM 659 O O . VAL A 1 84 ? -9.870 -9.681 12.381 1.00 93.50 84 VAL A O 1
ATOM 662 N N . SER A 1 85 ? -8.441 -11.350 11.925 1.00 93.44 85 SER A N 1
ATOM 663 C CA . SER A 1 85 ? -7.326 -10.483 11.522 1.00 93.44 85 SER A CA 1
ATOM 664 C C . SER A 1 85 ? -7.419 -10.032 10.065 1.00 93.44 85 SER A C 1
ATOM 666 O O . SER A 1 85 ? -6.773 -9.065 9.673 1.00 93.44 85 SER A O 1
ATOM 668 N N . SER A 1 86 ? -8.199 -10.728 9.234 1.00 95.50 86 SER A N 1
ATOM 669 C CA . SER A 1 86 ? -8.457 -10.324 7.856 1.00 95.50 86 SER A CA 1
ATOM 670 C C . SER A 1 86 ? -9.880 -10.655 7.420 1.00 95.50 86 SER A C 1
ATOM 672 O O . SER A 1 86 ? -10.474 -11.656 7.823 1.00 95.50 86 SER A O 1
ATOM 674 N N . HIS A 1 87 ? -10.463 -9.780 6.602 1.00 93.75 87 HIS A N 1
ATOM 675 C CA . HIS A 1 87 ? -11.826 -9.946 6.112 1.00 93.75 87 HIS A CA 1
ATOM 676 C C . HIS A 1 87 ? -11.992 -9.370 4.712 1.00 93.75 87 HIS A C 1
ATOM 678 O O . HIS A 1 87 ? -11.357 -8.380 4.341 1.00 93.75 87 HIS A O 1
ATOM 684 N N . LYS A 1 88 ? -12.861 -10.000 3.918 1.00 92.44 88 LYS A N 1
ATOM 685 C CA . LYS A 1 88 ? -13.117 -9.589 2.542 1.00 92.44 88 LYS A CA 1
ATOM 686 C C . LYS A 1 88 ? -14.358 -8.704 2.467 1.00 92.44 88 LYS A C 1
ATOM 688 O O . LYS A 1 88 ? -15.462 -9.200 2.639 1.00 92.44 88 LYS A O 1
ATOM 693 N N . VAL A 1 89 ? -14.180 -7.443 2.088 1.00 90.12 89 VAL A N 1
ATOM 694 C CA . VAL A 1 89 ? -15.252 -6.455 1.906 1.00 90.12 89 VAL A CA 1
ATOM 695 C C . VAL A 1 89 ? -15.307 -6.047 0.435 1.00 90.12 89 VAL A C 1
ATOM 697 O O . VAL A 1 89 ? -14.331 -5.533 -0.105 1.00 90.12 89 VAL A O 1
ATOM 700 N N . LEU A 1 90 ? -16.421 -6.329 -0.253 1.00 88.25 90 LEU A N 1
ATOM 701 C CA . LEU A 1 90 ? -16.659 -5.950 -1.662 1.00 88.25 90 LEU A CA 1
ATOM 702 C C . LEU A 1 90 ? -15.520 -6.303 -2.640 1.00 88.25 90 LEU A C 1
ATOM 704 O O . LEU A 1 90 ? -15.255 -5.605 -3.618 1.00 88.25 90 LEU A O 1
ATOM 708 N N . GLY A 1 91 ? -14.819 -7.412 -2.390 1.00 89.44 91 GLY A N 1
ATOM 709 C CA . GLY A 1 91 ? -13.704 -7.856 -3.234 1.00 89.44 91 GLY A CA 1
ATOM 710 C C . GLY A 1 91 ? -12.317 -7.374 -2.800 1.00 89.44 91 GLY A C 1
ATOM 711 O O . GLY A 1 91 ? -11.336 -7.858 -3.361 1.00 89.44 91 GLY A O 1
ATOM 712 N N . LEU A 1 92 ? -12.220 -6.505 -1.795 1.00 93.62 92 LEU A N 1
ATOM 713 C CA . LEU A 1 92 ? -10.976 -6.131 -1.119 1.00 93.62 92 LEU A CA 1
ATOM 714 C C . LEU A 1 92 ? -10.763 -7.006 0.112 1.00 93.62 92 LEU A C 1
ATOM 716 O O . LEU A 1 92 ? -11.732 -7.370 0.762 1.00 93.62 92 LEU A O 1
ATOM 720 N N . ILE A 1 93 ? -9.514 -7.343 0.434 1.00 95.31 93 ILE A N 1
ATOM 721 C CA . ILE A 1 93 ? -9.179 -7.959 1.726 1.00 95.31 93 ILE A CA 1
ATOM 722 C C . ILE A 1 93 ? -8.562 -6.859 2.578 1.00 95.31 93 ILE A C 1
ATOM 724 O O . ILE A 1 93 ? -7.585 -6.247 2.153 1.00 95.31 93 ILE A O 1
ATOM 728 N N . ILE A 1 94 ? -9.150 -6.611 3.741 1.00 93.94 94 ILE A N 1
ATOM 729 C CA . ILE A 1 94 ? -8.651 -5.671 4.743 1.00 93.94 94 ILE A CA 1
ATOM 730 C C . ILE A 1 94 ? -8.021 -6.500 5.859 1.00 93.94 94 ILE A C 1
ATOM 732 O O . ILE A 1 94 ? -8.588 -7.520 6.250 1.00 93.94 94 ILE A O 1
ATOM 736 N N . GLN A 1 95 ? -6.846 -6.083 6.323 1.00 94.81 95 GLN A N 1
ATOM 737 C CA . GLN A 1 95 ? -6.135 -6.692 7.446 1.00 94.81 95 GLN A CA 1
ATOM 738 C C . GLN A 1 95 ? -6.179 -5.751 8.657 1.00 94.81 95 GLN A C 1
ATOM 740 O O . GLN A 1 95 ? -6.191 -4.529 8.489 1.00 94.81 95 GLN A O 1
ATOM 745 N N . ASP A 1 96 ? -6.176 -6.310 9.863 1.00 93.00 96 ASP A N 1
ATOM 746 C CA . ASP A 1 96 ? -6.178 -5.574 11.134 1.00 93.00 96 ASP A CA 1
ATOM 747 C C . ASP A 1 96 ? -4.919 -4.710 11.340 1.00 93.00 96 ASP A C 1
ATOM 749 O O . ASP A 1 96 ? -4.944 -3.703 12.048 1.00 93.00 96 ASP A O 1
ATOM 753 N N . ASP A 1 97 ? -3.826 -5.066 10.667 1.00 92.25 97 ASP A N 1
ATOM 754 C CA . ASP A 1 97 ? -2.570 -4.322 10.615 1.00 92.25 97 ASP A CA 1
ATOM 755 C C . ASP A 1 97 ? -2.491 -3.309 9.456 1.00 92.25 97 ASP A C 1
ATOM 757 O O . ASP A 1 97 ? -1.451 -2.669 9.265 1.00 92.25 97 ASP A O 1
ATOM 761 N N . LEU A 1 98 ? -3.580 -3.164 8.688 1.00 91.31 98 LEU A N 1
ATOM 762 C CA . LEU A 1 98 ? -3.713 -2.332 7.486 1.00 91.31 98 LEU A CA 1
ATOM 763 C C . LEU A 1 98 ? -2.644 -2.585 6.410 1.00 91.31 98 LEU A C 1
ATOM 765 O O . LEU A 1 98 ? -2.393 -1.728 5.556 1.00 91.31 98 LEU A O 1
ATOM 769 N N . LYS A 1 99 ? -2.017 -3.766 6.410 1.00 93.50 99 LYS A N 1
ATOM 770 C CA . LYS A 1 99 ? -1.180 -4.201 5.293 1.00 93.50 99 LYS A CA 1
ATOM 771 C C . LYS A 1 99 ? -2.037 -4.763 4.162 1.00 93.50 99 LYS A C 1
ATOM 773 O O . LYS A 1 99 ? -3.196 -5.131 4.323 1.00 93.50 99 LYS A O 1
ATOM 778 N N . TRP A 1 100 ? -1.420 -4.843 2.986 1.00 96.06 100 TRP A N 1
ATOM 779 C CA . TRP A 1 100 ? -2.068 -5.289 1.749 1.00 96.06 100 TRP A CA 1
ATOM 780 C C . TRP A 1 100 ? -1.561 -6.649 1.262 1.00 96.06 100 TRP A C 1
ATOM 782 O O . TRP A 1 100 ? -1.861 -7.060 0.144 1.00 96.06 100 TRP A O 1
ATOM 792 N N . ASN A 1 101 ? -0.767 -7.357 2.065 1.00 96.12 101 ASN A N 1
ATOM 793 C CA . ASN A 1 101 ? -0.099 -8.593 1.665 1.00 96.12 101 ASN A CA 1
ATOM 794 C C . ASN A 1 101 ? -1.095 -9.674 1.225 1.00 96.12 101 ASN A C 1
ATOM 796 O O . ASN A 1 101 ? -0.939 -10.250 0.144 1.00 96.12 101 ASN A O 1
ATOM 800 N N . GLU A 1 102 ? -2.133 -9.922 2.025 1.00 96.88 102 GLU A N 1
ATOM 801 C CA . GLU A 1 102 ? -3.153 -10.924 1.704 1.00 96.88 102 GLU A CA 1
ATOM 802 C C . GLU A 1 102 ? -3.983 -10.517 0.485 1.00 96.88 102 GLU A C 1
ATOM 804 O O . GLU A 1 102 ? -4.229 -11.334 -0.409 1.00 96.88 102 GLU A O 1
ATOM 809 N N . HIS A 1 103 ? -4.343 -9.233 0.393 1.00 97.44 103 HIS A N 1
ATOM 810 C CA . HIS A 1 103 ? -5.076 -8.708 -0.754 1.00 97.44 103 HIS A CA 1
ATOM 811 C C . HIS A 1 103 ? -4.291 -8.874 -2.060 1.00 97.44 103 HIS A C 1
ATOM 813 O O . HIS A 1 103 ? -4.817 -9.415 -3.039 1.00 97.44 103 HIS A O 1
ATOM 819 N N . ILE A 1 104 ? -3.015 -8.472 -2.065 1.00 97.62 104 ILE A N 1
ATOM 820 C CA . ILE A 1 104 ? -2.144 -8.587 -3.236 1.00 97.62 104 ILE A CA 1
ATOM 821 C C . ILE A 1 104 ? -1.943 -10.053 -3.622 1.00 97.62 104 ILE A C 1
ATOM 823 O O . ILE A 1 104 ? -2.073 -10.395 -4.799 1.00 97.62 104 ILE A O 1
ATOM 827 N N . SER A 1 105 ? -1.726 -10.942 -2.650 1.00 97.50 105 SER A N 1
ATOM 828 C CA . SER A 1 105 ? -1.629 -12.384 -2.902 1.00 97.50 105 SER A CA 1
ATOM 829 C C . SER A 1 105 ? -2.890 -12.936 -3.582 1.00 97.50 105 SER A C 1
ATOM 831 O O . SER A 1 105 ? -2.800 -13.654 -4.586 1.00 97.50 105 SER A O 1
ATOM 833 N N . MET A 1 106 ? -4.078 -12.542 -3.111 1.00 97.19 106 MET A N 1
ATOM 834 C CA . MET A 1 106 ? -5.354 -12.954 -3.698 1.00 97.19 106 MET A CA 1
ATOM 835 C C . MET A 1 106 ? -5.501 -12.473 -5.151 1.00 97.19 106 MET A C 1
ATOM 837 O O . MET A 1 106 ? -5.804 -13.289 -6.031 1.00 97.19 106 MET A O 1
ATOM 841 N N . ILE A 1 107 ? -5.292 -11.179 -5.437 1.00 97.00 107 ILE A N 1
ATOM 842 C CA . ILE A 1 107 ? -5.471 -10.648 -6.803 1.00 97.00 107 ILE A CA 1
ATOM 843 C C . ILE A 1 107 ? -4.416 -11.202 -7.766 1.00 97.00 107 ILE A C 1
ATOM 845 O O . ILE A 1 107 ? -4.755 -11.572 -8.891 1.00 97.00 107 ILE A O 1
ATOM 849 N N . VAL A 1 108 ? -3.163 -11.359 -7.320 1.00 97.56 108 VAL A N 1
ATOM 850 C CA . VAL A 1 108 ? -2.065 -11.933 -8.114 1.00 97.56 108 VAL A CA 1
ATOM 851 C C . VAL A 1 108 ? -2.341 -13.399 -8.429 1.00 97.56 108 VAL A C 1
ATOM 853 O O . VAL A 1 108 ? -2.139 -13.832 -9.567 1.00 97.56 108 VAL A O 1
ATOM 856 N N . THR A 1 109 ? -2.853 -14.164 -7.463 1.00 96.81 109 THR A N 1
ATOM 857 C CA . THR A 1 109 ? -3.251 -15.565 -7.665 1.00 96.81 109 THR A CA 1
ATOM 858 C C . THR A 1 109 ? -4.411 -15.667 -8.653 1.00 96.81 109 THR A C 1
ATOM 860 O O . THR A 1 109 ? -4.362 -16.463 -9.596 1.00 96.81 109 THR A O 1
ATOM 863 N N . LYS A 1 110 ? -5.440 -14.825 -8.495 1.00 95.06 110 LYS A N 1
ATOM 864 C CA . LYS A 1 110 ? -6.604 -14.779 -9.390 1.00 95.06 110 LYS A CA 1
ATOM 865 C C . LYS A 1 110 ? -6.203 -14.412 -10.822 1.00 95.06 110 LYS A C 1
ATOM 867 O O . LYS A 1 110 ? -6.601 -15.101 -11.760 1.00 95.06 110 LYS A O 1
ATOM 872 N N . ALA A 1 111 ? -5.371 -13.387 -10.994 1.00 96.69 111 ALA A N 1
ATOM 873 C CA . ALA A 1 111 ? -4.865 -12.956 -12.294 1.00 96.69 111 ALA A CA 1
ATOM 874 C C . ALA A 1 111 ? -3.913 -13.991 -12.921 1.00 96.69 111 ALA A C 1
ATOM 876 O O . ALA A 1 111 ? -3.995 -14.267 -14.116 1.00 96.69 111 ALA A O 1
ATOM 877 N N . SER A 1 112 ? -3.064 -14.638 -12.114 1.00 95.94 112 SER A N 1
ATOM 878 C CA . SER A 1 112 ? -2.154 -15.692 -12.580 1.00 95.94 112 SER A CA 1
ATOM 879 C C . SER A 1 112 ? -2.894 -16.867 -13.207 1.00 95.94 112 SER A C 1
ATOM 881 O O . SER A 1 112 ? -2.469 -17.354 -14.253 1.00 95.94 112 SER A O 1
ATOM 883 N N . LYS A 1 113 ? -4.009 -17.306 -12.605 1.00 94.50 113 LYS A N 1
ATOM 884 C CA . LYS A 1 113 ? -4.855 -18.375 -13.164 1.00 94.50 113 LYS A CA 1
ATOM 885 C C . LYS A 1 113 ? -5.411 -17.992 -14.539 1.00 94.50 113 LYS A C 1
ATOM 887 O O . LYS A 1 113 ? -5.486 -18.830 -15.432 1.00 94.50 113 LYS A O 1
ATOM 892 N N . ARG A 1 114 ? -5.728 -16.710 -14.739 1.00 94.88 114 ARG A N 1
ATOM 893 C CA . ARG A 1 114 ? -6.262 -16.187 -16.004 1.00 94.88 114 ARG A CA 1
ATOM 894 C C . ARG A 1 114 ? -5.215 -16.077 -17.112 1.00 94.88 114 ARG A C 1
ATOM 896 O O . ARG A 1 114 ? -5.597 -16.124 -18.270 1.00 94.88 114 ARG A O 1
ATOM 903 N N . LEU A 1 115 ? -3.911 -16.044 -16.813 1.00 95.19 115 LEU A N 1
ATOM 904 C CA . LEU A 1 115 ? -2.856 -16.035 -17.847 1.00 95.19 115 LEU A CA 1
ATOM 905 C C . LEU A 1 115 ? -2.912 -17.249 -18.788 1.00 95.19 115 LEU A C 1
ATOM 907 O O . LEU A 1 115 ? -2.409 -17.174 -19.909 1.00 95.19 115 LEU A O 1
ATOM 911 N N . HIS A 1 116 ? -3.498 -18.368 -18.349 1.00 92.56 116 HIS A N 1
ATOM 912 C CA . HIS A 1 116 ? -3.658 -19.547 -19.195 1.00 92.56 116 HIS A CA 1
ATOM 913 C C . HIS A 1 116 ? -4.474 -19.241 -20.459 1.00 92.56 116 HIS A C 1
ATOM 915 O O . HIS A 1 116 ? -4.107 -19.721 -21.530 1.00 92.56 116 HIS A O 1
ATOM 921 N N . ILE A 1 117 ? -5.492 -18.374 -20.367 1.00 93.75 117 ILE A N 1
ATOM 922 C CA . ILE A 1 117 ? -6.323 -18.010 -21.521 1.00 93.75 117 ILE A CA 1
ATOM 923 C C . ILE A 1 117 ? -5.480 -17.388 -22.639 1.00 93.75 117 ILE A C 1
ATOM 925 O O . ILE A 1 117 ? -5.594 -17.792 -23.789 1.00 93.75 117 ILE A O 1
ATOM 929 N N . LEU A 1 118 ? -4.535 -16.502 -22.296 1.00 95.00 118 LEU A N 1
ATOM 930 C CA . LEU A 1 118 ? -3.646 -15.871 -23.274 1.00 95.00 118 LEU A CA 1
ATOM 931 C C . LEU A 1 118 ? -2.760 -16.901 -23.976 1.00 95.00 118 LEU A C 1
ATOM 933 O O . LEU A 1 118 ? -2.500 -16.779 -25.168 1.00 95.00 118 LEU A O 1
ATOM 937 N N . ARG A 1 119 ? -2.313 -17.938 -23.256 1.00 94.00 119 ARG A N 1
ATOM 938 C CA . ARG A 1 119 ? -1.494 -19.008 -23.844 1.00 94.00 119 ARG A CA 1
ATOM 939 C C . ARG A 1 119 ? -2.289 -19.827 -24.851 1.00 94.00 119 ARG A C 1
ATOM 941 O O . ARG A 1 119 ? -1.766 -20.130 -25.918 1.00 94.00 119 ARG A O 1
ATOM 948 N N . VAL A 1 120 ? -3.521 -20.194 -24.502 1.00 95.00 120 VAL A N 1
ATOM 949 C CA . VAL A 1 120 ? -4.406 -20.978 -25.375 1.00 95.00 120 VAL A CA 1
ATOM 950 C C . VAL A 1 120 ? -4.735 -20.186 -26.636 1.00 95.00 120 VAL A C 1
ATOM 952 O O . VAL A 1 120 ? -4.523 -20.676 -27.740 1.00 95.00 120 VAL A O 1
ATOM 955 N N . LEU A 1 121 ? -5.153 -18.932 -26.479 1.00 93.62 121 LEU A N 1
ATOM 956 C CA . LEU A 1 121 ? -5.526 -18.068 -27.596 1.00 93.62 121 LEU A CA 1
ATOM 957 C C . LEU A 1 121 ? -4.340 -17.742 -28.511 1.00 93.62 121 LEU A C 1
ATOM 959 O O . LEU A 1 121 ? -4.480 -17.756 -29.731 1.00 93.62 121 LEU A O 1
ATOM 963 N N . ARG A 1 122 ? -3.144 -17.530 -27.946 1.00 93.50 122 ARG A N 1
ATOM 964 C CA . ARG A 1 122 ? -1.929 -17.331 -28.747 1.00 93.50 122 ARG A CA 1
ATOM 965 C C . ARG A 1 122 ? -1.588 -18.563 -29.584 1.00 93.50 122 ARG A C 1
ATOM 967 O O . ARG A 1 122 ? -1.240 -18.414 -30.749 1.00 93.50 122 ARG A O 1
ATOM 974 N N . ARG A 1 123 ? -1.702 -19.768 -29.010 1.00 93.69 123 ARG A N 1
ATOM 975 C CA . ARG A 1 123 ? -1.520 -21.031 -29.753 1.00 93.69 123 ARG A CA 1
ATOM 976 C C . ARG A 1 123 ? -2.563 -21.207 -30.854 1.00 93.69 123 ARG A C 1
ATOM 978 O O . ARG A 1 123 ? -2.238 -21.766 -31.889 1.00 93.69 123 ARG A O 1
ATOM 985 N N . GLY A 1 124 ? -3.773 -20.694 -30.639 1.00 93.94 124 GLY A N 1
ATOM 986 C CA . GLY A 1 124 ? -4.832 -20.625 -31.646 1.00 93.94 124 GLY A CA 1
ATOM 987 C C . GLY A 1 124 ? -4.601 -19.589 -32.754 1.00 93.94 124 GLY A C 1
ATOM 988 O O . GLY A 1 124 ? -5.476 -19.417 -33.590 1.00 93.94 124 GLY A O 1
ATOM 989 N N . GLY A 1 125 ? -3.460 -18.888 -32.771 1.00 92.75 125 GLY A N 1
ATOM 990 C CA . GLY A 1 125 ? -3.101 -17.961 -33.848 1.00 92.75 125 GLY A CA 1
ATOM 991 C C . GLY A 1 125 ? -3.668 -16.548 -33.708 1.00 92.75 125 GLY A C 1
ATOM 992 O O . GLY A 1 125 ? -3.515 -15.754 -34.632 1.00 92.75 125 GLY A O 1
ATOM 993 N N . ILE A 1 126 ? -4.276 -16.194 -32.568 1.00 95.38 126 ILE A N 1
ATOM 994 C CA . ILE A 1 126 ? -4.824 -14.844 -32.366 1.00 95.38 126 ILE A CA 1
ATOM 995 C C . ILE A 1 126 ? -3.694 -13.793 -32.413 1.00 95.38 126 ILE A C 1
ATOM 997 O O . ILE A 1 126 ? -2.630 -13.987 -31.791 1.00 95.38 126 ILE A O 1
ATOM 1001 N N . PRO A 1 127 ? -3.890 -12.678 -33.146 1.00 94.38 127 PRO A N 1
ATOM 1002 C CA . PRO A 1 127 ? -2.878 -11.643 -33.278 1.00 94.38 127 PRO A CA 1
ATOM 1003 C C . PRO A 1 127 ? -2.627 -10.908 -31.945 1.00 94.38 127 PRO A C 1
ATOM 1005 O O . PRO A 1 127 ? -3.511 -10.825 -31.089 1.00 94.38 127 PRO A O 1
ATOM 1008 N N . PRO A 1 128 ? -1.422 -10.339 -31.743 1.00 94.56 128 PRO A N 1
ATOM 1009 C CA . PRO A 1 128 ? -1.049 -9.673 -30.491 1.00 94.56 128 PRO A CA 1
ATOM 1010 C C . PRO A 1 128 ? -1.986 -8.541 -30.049 1.00 94.56 128 PRO A C 1
ATOM 1012 O O . PRO A 1 128 ? -2.218 -8.383 -28.852 1.00 94.56 128 PRO A O 1
ATOM 1015 N N . HIS A 1 129 ? -2.534 -7.785 -31.004 1.00 93.62 129 HIS A N 1
ATOM 1016 C CA . HIS A 1 129 ? -3.442 -6.666 -30.742 1.00 93.62 129 HIS A CA 1
ATOM 1017 C C . HIS A 1 129 ? -4.761 -7.114 -30.079 1.00 93.62 129 HIS A C 1
ATOM 1019 O O . HIS A 1 129 ? -5.255 -6.485 -29.146 1.00 93.62 129 HIS A O 1
ATOM 1025 N N . ASP A 1 130 ? -5.305 -8.262 -30.474 1.00 94.44 130 ASP A N 1
ATOM 1026 C CA . ASP A 1 130 ? -6.535 -8.774 -29.859 1.00 94.44 130 ASP A CA 1
ATOM 1027 C C . ASP A 1 130 ? -6.239 -9.412 -28.497 1.00 94.44 130 ASP A C 1
ATOM 1029 O O . ASP A 1 130 ? -7.005 -9.281 -27.540 1.00 94.44 130 ASP A O 1
ATOM 1033 N N . LEU A 1 131 ? -5.069 -10.042 -28.363 1.00 96.25 131 LEU A N 1
ATOM 1034 C CA . LEU A 1 131 ? -4.622 -10.606 -27.092 1.00 96.25 131 LEU A CA 1
ATOM 1035 C C . LEU A 1 131 ? -4.394 -9.536 -26.021 1.00 96.25 131 LEU A C 1
ATOM 1037 O O . LEU A 1 131 ? -4.683 -9.800 -24.850 1.00 96.25 131 LEU A O 1
ATOM 1041 N N . ILE A 1 132 ? -3.898 -8.345 -26.384 1.00 97.19 132 ILE A N 1
ATOM 1042 C CA . ILE A 1 132 ? -3.750 -7.256 -25.411 1.00 97.19 132 ILE A CA 1
ATOM 1043 C C . ILE A 1 132 ? -5.121 -6.741 -24.950 1.00 97.19 132 ILE A C 1
ATOM 1045 O O . ILE A 1 132 ? -5.307 -6.518 -23.755 1.00 97.19 132 ILE A O 1
ATOM 1049 N N . THR A 1 133 ? -6.118 -6.677 -25.835 1.00 96.44 133 THR A N 1
ATOM 1050 C CA . THR A 1 133 ? -7.505 -6.344 -25.462 1.00 96.44 133 THR A CA 1
ATOM 1051 C C . THR A 1 133 ? -8.065 -7.342 -24.445 1.00 96.44 133 THR A C 1
ATOM 1053 O O . THR A 1 133 ? -8.629 -6.957 -23.419 1.00 96.44 133 THR A O 1
ATOM 1056 N N . ILE A 1 134 ? -7.832 -8.640 -24.661 1.00 95.44 134 ILE A N 1
ATOM 1057 C CA . ILE A 1 134 ? -8.246 -9.701 -23.728 1.00 95.44 134 ILE A CA 1
ATOM 1058 C C . ILE A 1 134 ? -7.486 -9.605 -22.398 1.00 95.44 134 ILE A C 1
ATOM 1060 O O . ILE A 1 134 ? -8.072 -9.808 -21.329 1.00 95.44 134 ILE A O 1
ATOM 1064 N N . TYR A 1 135 ? -6.196 -9.261 -22.435 1.00 97.50 135 TYR A N 1
ATOM 1065 C CA . TYR A 1 135 ? -5.418 -8.975 -21.231 1.00 97.50 135 TYR A CA 1
ATOM 1066 C C . TYR A 1 135 ? -6.031 -7.823 -20.427 1.00 97.50 135 TYR A C 1
ATOM 1068 O O . TYR A 1 135 ? -6.238 -7.986 -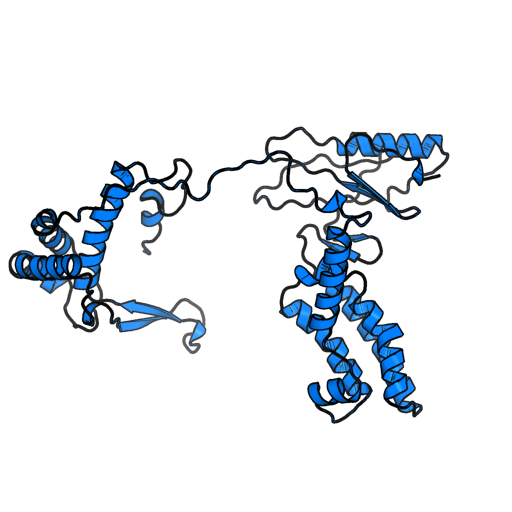19.221 1.00 97.50 135 TYR A O 1
ATOM 1076 N N . TYR A 1 136 ? -6.367 -6.704 -21.077 1.00 97.19 136 TYR A N 1
ATOM 1077 C CA . TYR A 1 136 ? -7.013 -5.567 -20.424 1.00 97.19 136 TYR A CA 1
ATOM 1078 C C . TYR A 1 136 ? -8.332 -5.977 -19.759 1.00 97.19 136 TYR A C 1
ATOM 1080 O O . TYR A 1 136 ? -8.530 -5.750 -18.562 1.00 97.19 136 TYR A O 1
ATOM 1088 N N . ALA A 1 137 ? -9.192 -6.667 -20.510 1.00 95.50 137 ALA A N 1
ATOM 1089 C CA . ALA A 1 137 ? -10.528 -7.041 -20.068 1.00 95.50 137 ALA A CA 1
ATOM 1090 C C . ALA A 1 137 ? -10.532 -8.052 -18.910 1.00 95.50 137 ALA A C 1
ATOM 1092 O O . ALA A 1 137 ? -11.291 -7.897 -17.953 1.00 95.50 137 ALA A O 1
ATOM 1093 N N . LEU A 1 138 ? -9.696 -9.095 -18.969 1.00 94.12 138 LEU A N 1
ATOM 1094 C CA . LEU A 1 138 ? -9.794 -10.231 -18.044 1.00 94.12 138 LEU A CA 1
ATOM 1095 C C . LEU A 1 138 ? -8.726 -10.246 -16.951 1.00 94.12 138 LEU A C 1
ATOM 1097 O O . LEU A 1 138 ? -8.951 -10.843 -15.895 1.00 94.12 138 LEU A O 1
ATOM 1101 N N . ILE A 1 139 ? -7.558 -9.650 -17.186 1.00 96.62 139 ILE A N 1
ATOM 1102 C CA . ILE A 1 139 ? -6.404 -9.768 -16.286 1.00 96.62 139 ILE A CA 1
ATOM 1103 C C . ILE A 1 139 ? -6.111 -8.421 -15.639 1.00 96.62 139 ILE A C 1
ATOM 1105 O O . ILE A 1 139 ? -6.167 -8.324 -14.413 1.00 96.62 139 ILE A O 1
ATOM 1109 N N . ARG A 1 140 ? -5.857 -7.380 -16.437 1.00 96.31 140 ARG A N 1
ATOM 1110 C CA . ARG A 1 140 ? -5.526 -6.041 -15.934 1.00 96.31 140 ARG A CA 1
ATOM 1111 C C . ARG A 1 140 ? -6.650 -5.449 -15.092 1.00 96.31 140 ARG A C 1
ATOM 1113 O O . ARG A 1 140 ? -6.382 -5.020 -13.976 1.00 96.31 140 ARG A O 1
ATOM 1120 N N . SER A 1 141 ? -7.899 -5.584 -15.537 1.00 95.50 141 SER A N 1
ATOM 1121 C CA . SER A 1 141 ? -9.092 -5.196 -14.768 1.00 95.50 141 SER A CA 1
ATOM 1122 C C . SER A 1 141 ? -9.134 -5.789 -13.352 1.00 95.50 141 SER A C 1
ATOM 1124 O O . SER A 1 141 ? -9.625 -5.158 -12.424 1.00 95.50 141 SER A O 1
ATOM 1126 N N . THR A 1 142 ? -8.585 -6.993 -13.151 1.00 94.94 142 THR A N 1
ATOM 1127 C CA . THR A 1 142 ? -8.509 -7.632 -11.825 1.00 94.94 142 THR A CA 1
ATOM 1128 C C . THR A 1 142 ? -7.380 -7.062 -10.975 1.00 94.94 142 THR A C 1
ATOM 1130 O O . THR A 1 142 ? -7.515 -6.998 -9.758 1.00 94.94 142 THR A O 1
ATOM 1133 N N . LEU A 1 143 ? -6.269 -6.678 -11.604 1.00 96.56 143 LEU A N 1
ATOM 1134 C CA . LEU A 1 143 ? -5.104 -6.096 -10.936 1.00 96.56 143 LEU A CA 1
ATOM 1135 C C . LEU A 1 143 ? -5.280 -4.606 -10.618 1.00 96.56 143 LEU A C 1
ATOM 1137 O O . LEU A 1 143 ? -4.544 -4.082 -9.791 1.00 96.56 143 LEU A O 1
ATOM 1141 N N . GLU A 1 144 ? -6.213 -3.927 -11.282 1.00 95.69 144 GLU A N 1
ATOM 1142 C CA . GLU A 1 144 ? -6.529 -2.507 -11.072 1.00 95.69 144 GLU A CA 1
ATOM 1143 C C . GLU A 1 144 ? -7.827 -2.306 -10.274 1.00 95.69 144 GLU A C 1
ATOM 1145 O O . GLU A 1 144 ? -8.135 -1.189 -9.860 1.00 95.69 144 GLU A O 1
ATOM 1150 N N . TYR A 1 145 ? -8.572 -3.383 -10.003 1.00 95.25 145 TYR A N 1
ATOM 1151 C CA . TYR A 1 145 ? -9.799 -3.324 -9.215 1.00 95.25 145 TYR A CA 1
ATOM 1152 C C . TYR A 1 145 ? -9.554 -2.668 -7.850 1.00 95.25 145 TYR A C 1
ATOM 1154 O O . TYR A 1 145 ? -8.708 -3.113 -7.068 1.00 95.25 145 TYR A O 1
ATOM 1162 N N . CYS A 1 146 ? -10.314 -1.604 -7.574 1.00 93.44 146 CYS A N 1
ATOM 1163 C CA . CYS A 1 146 ? -10.238 -0.812 -6.346 1.00 93.44 146 CYS A CA 1
ATOM 1164 C C . CYS A 1 146 ? -8.825 -0.312 -5.989 1.00 93.44 146 CYS A C 1
ATOM 1166 O O . CYS A 1 146 ? -8.537 -0.079 -4.814 1.00 93.44 146 CYS A O 1
ATOM 1168 N N . CYS A 1 147 ? -7.938 -0.113 -6.974 1.00 95.00 147 CYS A N 1
ATOM 1169 C CA . CYS A 1 147 ? -6.569 0.334 -6.701 1.00 95.00 147 CYS A CA 1
ATOM 1170 C C . CYS A 1 147 ? -6.490 1.697 -6.014 1.00 95.00 147 CYS A C 1
ATOM 1172 O O . CYS A 1 147 ? -5.523 1.960 -5.309 1.00 95.00 147 CYS A O 1
ATOM 1174 N N . THR A 1 148 ? -7.532 2.516 -6.137 1.00 92.31 148 THR A N 1
ATOM 1175 C CA . THR A 1 148 ? -7.693 3.793 -5.433 1.00 92.31 148 THR A CA 1
ATOM 1176 C C . THR A 1 148 ? -7.593 3.668 -3.913 1.00 92.31 148 THR A C 1
ATOM 1178 O O . THR A 1 148 ? -7.230 4.636 -3.254 1.00 92.31 148 THR A O 1
ATOM 1181 N N . VAL A 1 149 ? -7.872 2.484 -3.358 1.00 91.62 149 VAL A N 1
ATOM 1182 C CA . VAL A 1 149 ? -7.813 2.216 -1.916 1.00 91.62 149 VAL A CA 1
ATOM 1183 C C . VAL A 1 149 ? -6.423 1.746 -1.485 1.00 91.62 149 VAL A C 1
ATOM 1185 O O . VAL A 1 149 ? -5.899 2.201 -0.473 1.00 91.62 149 VAL A O 1
ATOM 1188 N N . TRP A 1 150 ? -5.809 0.832 -2.240 1.00 94.38 150 TRP A N 1
ATOM 1189 C CA . TRP A 1 150 ? -4.607 0.122 -1.789 1.00 94.38 150 TRP A CA 1
ATOM 1190 C C . TRP A 1 150 ? -3.307 0.582 -2.452 1.00 94.38 150 TRP A C 1
ATOM 1192 O O . TRP A 1 150 ? -2.243 0.391 -1.872 1.00 94.38 150 TRP A O 1
ATOM 1202 N N . HIS A 1 151 ? -3.349 1.198 -3.640 1.00 95.06 151 HIS A N 1
ATOM 1203 C CA . HIS A 1 151 ? -2.149 1.498 -4.433 1.00 95.06 151 HIS A CA 1
ATOM 1204 C C . HIS A 1 151 ? -1.148 2.386 -3.688 1.00 95.06 151 HIS A C 1
ATOM 1206 O O . HIS A 1 151 ? 0.035 2.052 -3.638 1.00 95.06 151 HIS A O 1
ATOM 1212 N N . CYS A 1 152 ? -1.623 3.467 -3.064 1.00 90.75 152 CYS A N 1
ATOM 1213 C CA . CYS A 1 152 ? -0.777 4.408 -2.325 1.00 90.75 152 CYS A CA 1
ATOM 1214 C C . CYS A 1 152 ? -0.193 3.808 -1.034 1.00 90.75 152 CYS A C 1
ATOM 1216 O O . CYS A 1 152 ? 0.804 4.307 -0.522 1.00 90.75 152 CYS A O 1
ATOM 1218 N N . GLY A 1 153 ? -0.798 2.735 -0.513 1.00 90.00 153 GLY A N 1
ATOM 1219 C CA . GLY A 1 153 ? -0.334 2.020 0.675 1.00 90.00 153 GLY A CA 1
ATOM 1220 C C . GLY A 1 153 ? 0.615 0.857 0.376 1.00 90.00 153 GLY A C 1
ATOM 1221 O O . GLY A 1 153 ? 0.990 0.137 1.301 1.00 90.00 153 GLY A O 1
ATOM 1222 N N . LEU A 1 154 ? 0.986 0.619 -0.889 1.00 93.94 154 LEU A N 1
ATOM 1223 C CA . LEU A 1 154 ? 1.834 -0.515 -1.250 1.00 93.94 154 LEU A CA 1
ATOM 1224 C C . LEU A 1 154 ? 3.329 -0.231 -1.058 1.00 93.94 154 LEU A C 1
ATOM 1226 O O . LEU A 1 154 ? 3.879 0.671 -1.689 1.00 93.94 154 LEU A O 1
ATOM 1230 N N . PRO A 1 155 ? 4.049 -1.100 -0.329 1.00 94.94 155 PRO A N 1
ATOM 1231 C CA . PRO A 1 155 ? 5.496 -1.178 -0.431 1.00 94.94 155 PRO A CA 1
ATOM 1232 C C . PRO A 1 155 ? 5.944 -1.600 -1.837 1.00 94.94 155 PRO A C 1
ATOM 1234 O O . PRO A 1 155 ? 5.275 -2.386 -2.517 1.00 94.94 155 PRO A O 1
ATOM 1237 N N . MET A 1 156 ? 7.150 -1.176 -2.226 1.00 94.81 156 MET A N 1
ATOM 1238 C CA . MET A 1 156 ? 7.734 -1.459 -3.546 1.00 94.81 156 MET A CA 1
ATOM 1239 C C . MET A 1 156 ? 7.704 -2.951 -3.916 1.00 94.81 156 MET A C 1
ATOM 1241 O O . MET A 1 156 ? 7.371 -3.311 -5.043 1.00 94.81 156 MET A O 1
ATOM 1245 N N . TYR A 1 157 ? 7.991 -3.839 -2.958 1.00 95.88 157 TYR A N 1
ATOM 1246 C CA . TYR A 1 157 ? 8.017 -5.280 -3.213 1.00 95.88 157 TYR A CA 1
ATOM 1247 C C . TYR A 1 157 ? 6.635 -5.853 -3.578 1.00 95.88 157 TYR A C 1
ATOM 1249 O O . TYR A 1 157 ? 6.570 -6.784 -4.380 1.00 95.88 157 TYR A O 1
ATOM 1257 N N . LEU A 1 158 ? 5.537 -5.310 -3.031 1.00 97.12 158 LEU A N 1
ATOM 1258 C CA . LEU A 1 158 ? 4.176 -5.706 -3.412 1.00 97.12 158 LEU A CA 1
ATOM 1259 C C . LEU A 1 158 ? 3.800 -5.126 -4.777 1.00 97.12 158 LEU A C 1
ATOM 1261 O O . LEU A 1 158 ? 3.215 -5.834 -5.595 1.00 97.12 158 LEU A O 1
ATOM 1265 N N . SER A 1 159 ? 4.192 -3.879 -5.058 1.00 96.50 159 SER A N 1
ATOM 1266 C CA . SER A 1 159 ? 3.985 -3.270 -6.380 1.00 96.50 159 SER A CA 1
ATOM 1267 C C . SER A 1 159 ? 4.653 -4.098 -7.487 1.00 96.50 159 SER A C 1
ATOM 1269 O O . SER A 1 159 ? 4.012 -4.457 -8.478 1.00 96.50 159 SER A O 1
ATOM 1271 N N . GLU A 1 160 ? 5.905 -4.522 -7.275 1.00 96.56 160 GLU A N 1
ATOM 1272 C CA . GLU A 1 160 ? 6.627 -5.388 -8.216 1.00 96.56 160 GLU A CA 1
ATOM 1273 C C . GLU A 1 160 ? 6.019 -6.797 -8.328 1.00 96.56 160 GLU A C 1
ATOM 1275 O O . GLU A 1 160 ? 6.090 -7.411 -9.393 1.00 96.56 160 GLU A O 1
ATOM 1280 N N . GLN A 1 161 ? 5.383 -7.335 -7.279 1.00 97.56 161 GLN A N 1
ATOM 1281 C CA . GLN A 1 161 ? 4.652 -8.605 -7.394 1.00 97.56 161 GLN A CA 1
ATOM 1282 C C . GLN A 1 161 ? 3.479 -8.509 -8.371 1.00 97.56 161 GLN A C 1
ATOM 1284 O O . GLN A 1 161 ? 3.280 -9.423 -9.175 1.00 97.56 161 GLN A O 1
ATOM 1289 N N . VAL A 1 162 ? 2.738 -7.402 -8.342 1.00 97.38 162 VAL A N 1
ATOM 1290 C CA . VAL A 1 162 ? 1.657 -7.163 -9.301 1.00 97.38 162 VAL A CA 1
ATOM 1291 C C . VAL A 1 162 ? 2.224 -6.959 -10.711 1.00 97.38 162 VAL A C 1
ATOM 1293 O O . VAL A 1 162 ? 1.749 -7.576 -11.666 1.00 97.38 162 VAL A O 1
ATOM 1296 N N . GLU A 1 163 ? 3.301 -6.179 -10.842 1.00 97.69 163 GLU A N 1
ATOM 1297 C CA . GLU A 1 163 ? 3.965 -5.899 -12.124 1.00 97.69 163 GLU A CA 1
ATOM 1298 C C . GLU A 1 163 ? 4.511 -7.171 -12.803 1.00 97.69 163 GLU A C 1
ATOM 1300 O O . GLU A 1 163 ? 4.473 -7.310 -14.029 1.00 97.69 163 GLU A O 1
ATOM 1305 N N . LYS A 1 164 ? 4.955 -8.167 -12.022 1.00 97.81 164 LYS A N 1
ATOM 1306 C CA . LYS A 1 164 ? 5.371 -9.481 -12.549 1.00 97.81 164 LYS A CA 1
ATOM 1307 C C . LYS A 1 164 ? 4.269 -10.175 -13.353 1.00 97.81 164 LYS A C 1
ATOM 1309 O O . LYS A 1 164 ? 4.593 -10.935 -14.267 1.00 97.81 164 LYS A O 1
ATOM 1314 N N . ILE A 1 165 ? 2.989 -9.938 -13.056 1.00 98.12 165 ILE A N 1
ATOM 1315 C CA . ILE A 1 165 ? 1.885 -10.510 -13.837 1.00 98.12 165 ILE A CA 1
ATOM 1316 C C . ILE A 1 165 ? 1.793 -9.862 -15.216 1.00 98.12 165 ILE A C 1
ATOM 1318 O O . ILE A 1 165 ? 1.686 -10.597 -16.199 1.00 98.12 165 ILE A O 1
ATOM 1322 N N . GLN A 1 166 ? 1.939 -8.537 -15.315 1.00 98.00 166 GLN A N 1
ATOM 1323 C CA . GLN A 1 166 ? 2.008 -7.854 -16.609 1.00 98.00 166 GLN A CA 1
ATOM 1324 C C . GLN A 1 166 ? 3.220 -8.325 -17.418 1.00 98.00 166 GLN A C 1
ATOM 1326 O O . GLN A 1 166 ? 3.067 -8.745 -18.562 1.00 98.00 166 GLN A O 1
ATOM 1331 N N . LYS A 1 167 ? 4.410 -8.378 -16.802 1.00 97.81 167 LYS A N 1
ATOM 1332 C CA . LYS A 1 167 ? 5.635 -8.899 -17.444 1.00 97.81 167 LYS A CA 1
ATOM 1333 C C . LYS A 1 167 ? 5.429 -10.313 -18.009 1.00 97.81 167 LYS A C 1
ATOM 1335 O O . LYS A 1 167 ? 5.863 -10.614 -19.121 1.00 97.81 167 LYS A O 1
ATOM 1340 N N . ARG A 1 168 ? 4.744 -11.193 -17.265 1.00 97.62 168 ARG A N 1
ATOM 1341 C CA . ARG A 1 168 ? 4.400 -12.554 -17.721 1.00 97.62 168 ARG A CA 1
ATOM 1342 C C . ARG A 1 168 ? 3.377 -12.550 -18.857 1.00 97.62 168 ARG A C 1
ATOM 1344 O O . ARG A 1 168 ? 3.536 -13.346 -19.777 1.00 97.62 168 ARG A O 1
ATOM 1351 N N . ALA A 1 169 ? 2.355 -11.698 -18.795 1.00 97.62 169 ALA A N 1
ATOM 1352 C CA . ALA A 1 169 ? 1.350 -11.567 -19.847 1.00 97.62 169 ALA A CA 1
ATOM 1353 C C . ALA A 1 169 ? 1.982 -11.098 -21.163 1.00 97.62 169 ALA A C 1
ATOM 1355 O O . ALA A 1 169 ? 1.839 -11.776 -22.177 1.00 97.62 169 ALA A O 1
ATOM 1356 N N . LEU A 1 170 ? 2.762 -10.013 -21.135 1.00 97.44 170 LEU A N 1
ATOM 1357 C CA . LEU A 1 170 ? 3.391 -9.467 -22.340 1.00 97.44 170 LEU A CA 1
ATOM 1358 C C . LEU A 1 170 ? 4.384 -10.450 -22.968 1.00 97.44 170 LEU A C 1
ATOM 1360 O O . LEU A 1 170 ? 4.407 -10.589 -24.185 1.00 97.44 170 LEU A O 1
ATOM 1364 N N . ARG A 1 171 ? 5.117 -11.227 -22.158 1.00 97.12 171 ARG A N 1
ATOM 1365 C CA . ARG A 1 171 ? 5.991 -12.304 -22.658 1.00 97.12 171 ARG A CA 1
ATOM 1366 C C . ARG A 1 171 ? 5.230 -13.420 -23.384 1.00 97.12 171 ARG A C 1
ATOM 1368 O O . ARG A 1 171 ? 5.795 -14.062 -24.262 1.00 97.12 171 ARG A O 1
ATOM 1375 N N . ILE A 1 172 ? 3.978 -13.689 -23.001 1.00 96.19 172 ILE A N 1
ATOM 1376 C CA . ILE A 1 172 ? 3.120 -14.663 -23.697 1.00 96.19 172 ILE A CA 1
ATOM 1377 C C . ILE A 1 172 ? 2.642 -14.087 -25.036 1.00 96.19 172 ILE A C 1
ATOM 1379 O O . ILE A 1 172 ? 2.609 -14.809 -26.029 1.00 96.19 172 ILE A O 1
ATOM 1383 N N . ILE A 1 173 ? 2.276 -12.802 -25.060 1.00 96.19 173 ILE A N 1
ATOM 1384 C CA . ILE A 1 173 ? 1.741 -12.128 -26.250 1.00 96.19 173 ILE A CA 1
ATOM 1385 C C . ILE A 1 173 ? 2.848 -11.910 -27.299 1.00 96.19 173 ILE A C 1
ATOM 1387 O O . ILE A 1 173 ? 2.672 -12.271 -28.464 1.00 96.19 173 ILE A O 1
ATOM 1391 N N . LEU A 1 174 ? 3.999 -11.379 -26.877 1.00 95.25 174 LEU A N 1
ATOM 1392 C CA . LEU A 1 174 ? 5.164 -11.069 -27.710 1.00 95.25 174 LEU A CA 1
ATOM 1393 C C . LEU A 1 174 ? 6.412 -11.814 -27.195 1.00 95.25 174 LEU A C 1
ATOM 1395 O O . LEU A 1 174 ? 7.224 -11.246 -26.458 1.00 95.25 174 LEU A O 1
ATOM 1399 N N . PRO A 1 175 ? 6.583 -13.100 -27.549 1.00 93.00 175 PRO A N 1
ATOM 1400 C CA . PRO A 1 175 ? 7.759 -13.860 -27.141 1.00 93.00 175 PRO A CA 1
ATOM 1401 C C . PRO A 1 175 ? 9.040 -13.276 -27.757 1.00 93.00 175 PRO A C 1
ATOM 1403 O O . PRO A 1 175 ? 9.045 -12.833 -28.903 1.00 93.00 175 PRO A O 1
ATOM 1406 N N . GLY A 1 176 ? 10.137 -13.292 -26.995 1.00 91.00 176 GLY A N 1
ATOM 1407 C CA . GLY A 1 176 ? 11.457 -12.837 -27.455 1.00 91.00 176 GLY A CA 1
ATOM 1408 C C . GLY A 1 176 ? 11.672 -11.319 -27.463 1.00 91.00 176 GLY A C 1
ATOM 1409 O O . GLY A 1 176 ? 12.758 -10.878 -27.823 1.00 91.00 176 GLY A O 1
ATOM 1410 N N . ARG A 1 177 ? 10.677 -10.522 -27.057 1.00 93.56 177 ARG A N 1
ATOM 1411 C CA . ARG A 1 177 ? 10.816 -9.069 -26.875 1.00 93.56 177 ARG A CA 1
ATOM 1412 C C . ARG A 1 177 ? 11.160 -8.718 -25.433 1.00 93.56 177 ARG A C 1
ATOM 1414 O O . ARG A 1 177 ? 10.759 -9.420 -24.496 1.00 93.56 177 ARG A O 1
ATOM 1421 N N . SER A 1 178 ? 11.903 -7.629 -25.255 1.00 95.81 178 SER A N 1
ATOM 1422 C CA . SER A 1 178 ? 12.134 -7.056 -23.932 1.00 95.81 178 SER A CA 1
ATOM 1423 C C . SER A 1 178 ? 10.828 -6.493 -23.359 1.00 95.81 178 SER A C 1
ATOM 1425 O O . SER A 1 178 ? 9.842 -6.298 -24.073 1.00 95.81 178 SER A O 1
ATOM 1427 N N . TYR A 1 179 ? 10.794 -6.246 -22.045 1.00 95.69 179 TYR A N 1
ATOM 1428 C CA . TYR A 1 179 ? 9.590 -5.693 -21.426 1.00 95.69 179 TYR A CA 1
ATOM 1429 C C . TYR A 1 179 ? 9.246 -4.313 -22.004 1.00 95.69 179 TYR A C 1
ATOM 1431 O O . TYR A 1 179 ? 8.104 -4.117 -22.394 1.00 95.69 179 TYR A O 1
ATOM 1439 N N . GLY A 1 180 ? 10.230 -3.416 -22.144 1.00 94.38 180 GLY A N 1
ATOM 1440 C CA . GLY A 1 180 ? 10.021 -2.072 -22.695 1.00 94.38 180 GLY A CA 1
ATOM 1441 C C . GLY A 1 180 ? 9.529 -2.088 -24.145 1.00 94.38 180 GLY A C 1
ATOM 1442 O O . GLY A 1 180 ? 8.524 -1.456 -24.449 1.00 94.38 180 GLY A O 1
ATOM 1443 N N . GLU A 1 181 ? 10.142 -2.907 -25.006 1.00 94.88 181 GLU A N 1
ATOM 1444 C CA . GLU A 1 181 ? 9.703 -3.065 -26.404 1.00 94.88 181 GLU A CA 1
ATOM 1445 C C . GLU A 1 181 ? 8.245 -3.533 -26.493 1.00 94.88 181 GLU A C 1
ATOM 1447 O O . GLU A 1 181 ? 7.452 -3.001 -27.266 1.00 94.88 181 GLU A O 1
ATOM 1452 N N . ALA A 1 182 ? 7.863 -4.524 -25.679 1.00 95.69 182 ALA A N 1
ATOM 1453 C CA . ALA A 1 182 ? 6.495 -5.030 -25.672 1.00 95.69 182 ALA A CA 1
ATOM 1454 C C . ALA A 1 182 ? 5.485 -3.977 -25.182 1.00 95.69 182 ALA A C 1
ATOM 1456 O O . ALA A 1 182 ? 4.341 -3.980 -25.636 1.00 95.69 182 ALA A O 1
ATOM 1457 N N . GLN A 1 183 ? 5.892 -3.088 -24.270 1.00 95.94 183 GLN A N 1
ATOM 1458 C CA . GLN A 1 183 ? 5.053 -1.985 -23.800 1.00 95.94 183 GLN A CA 1
ATOM 1459 C C . GLN A 1 183 ? 4.811 -0.946 -24.892 1.00 95.94 183 GLN A C 1
ATOM 1461 O O . GLN A 1 183 ? 3.669 -0.528 -25.065 1.00 95.94 183 GLN A O 1
ATOM 1466 N N . GLU A 1 184 ? 5.848 -0.569 -25.641 1.00 94.88 184 GLU A N 1
ATOM 1467 C CA . GLU A 1 184 ? 5.736 0.381 -26.752 1.00 94.88 184 GLU A CA 1
ATOM 1468 C C . GLU A 1 184 ? 4.877 -0.188 -27.886 1.00 94.88 184 GLU A C 1
ATOM 1470 O O . GLU A 1 184 ? 3.910 0.442 -28.311 1.00 94.88 184 GLU A O 1
ATOM 1475 N N . MET A 1 185 ? 5.156 -1.424 -28.316 1.00 94.81 185 MET A N 1
ATOM 1476 C CA . MET A 1 185 ? 4.431 -2.070 -29.417 1.00 94.81 185 MET A CA 1
ATOM 1477 C C . MET A 1 185 ? 2.936 -2.269 -29.131 1.00 94.81 185 MET A C 1
ATOM 1479 O O . MET A 1 185 ? 2.123 -2.201 -30.049 1.00 94.81 185 MET A O 1
ATOM 1483 N N . LEU A 1 186 ? 2.572 -2.562 -27.878 1.00 94.31 186 LEU A N 1
ATOM 1484 C CA . LEU A 1 186 ? 1.187 -2.835 -27.473 1.00 94.31 186 LEU A CA 1
ATOM 1485 C C . LEU A 1 186 ? 0.508 -1.636 -26.799 1.00 94.31 186 LEU A C 1
ATOM 1487 O O . LEU A 1 186 ? -0.613 -1.789 -26.316 1.00 94.31 186 LEU A O 1
ATOM 1491 N N . GLN A 1 187 ? 1.186 -0.485 -26.711 1.00 94.50 187 GLN A N 1
ATOM 1492 C CA . GLN A 1 187 ? 0.726 0.700 -25.973 1.00 94.50 187 GLN A CA 1
ATOM 1493 C C . GLN A 1 187 ? 0.242 0.341 -24.556 1.00 94.50 187 GLN A C 1
ATOM 1495 O O . GLN A 1 187 ? -0.834 0.729 -24.100 1.00 94.50 187 GLN A O 1
ATOM 1500 N N . CYS A 1 188 ? 1.031 -0.480 -23.859 1.00 94.62 188 CYS A N 1
ATOM 1501 C CA . CYS A 1 188 ? 0.690 -1.026 -22.552 1.00 94.62 188 CYS A CA 1
ATOM 1502 C C . CYS A 1 188 ? 1.568 -0.399 -21.459 1.00 94.62 188 CYS A C 1
ATOM 1504 O O . CYS A 1 188 ? 2.652 -0.921 -21.171 1.00 94.62 188 CYS A O 1
ATOM 1506 N N . PRO A 1 189 ? 1.121 0.687 -20.795 1.00 95.44 189 PRO A N 1
ATOM 1507 C CA . PRO A 1 189 ? 1.900 1.309 -19.733 1.00 95.44 189 PRO A CA 1
ATOM 1508 C C . PRO A 1 189 ? 2.041 0.363 -18.539 1.00 95.44 189 PRO A C 1
ATOM 1510 O O . PRO A 1 189 ? 1.267 -0.591 -18.383 1.00 95.44 189 PRO A O 1
ATOM 1513 N N . ARG A 1 190 ? 3.043 0.624 -17.695 1.00 95.62 190 ARG A N 1
ATOM 1514 C CA . ARG A 1 190 ? 3.253 -0.122 -16.448 1.00 95.62 190 ARG A CA 1
ATOM 1515 C C . ARG A 1 190 ? 2.023 -0.020 -15.541 1.00 95.62 190 ARG A C 1
ATOM 1517 O O . ARG A 1 190 ? 1.302 0.981 -15.573 1.00 95.62 190 ARG A O 1
ATOM 1524 N N . LEU A 1 191 ? 1.775 -1.050 -14.729 1.00 95.94 191 LEU A N 1
ATOM 1525 C CA . LEU A 1 191 ? 0.592 -1.051 -13.866 1.00 95.94 191 LEU A CA 1
ATOM 1526 C C . LEU A 1 191 ? 0.714 -0.040 -12.725 1.00 95.94 191 LEU A C 1
ATOM 1528 O O . LEU A 1 191 ? -0.300 0.463 -12.257 1.00 95.94 191 LEU A O 1
ATOM 1532 N N . ASP A 1 192 ? 1.925 0.246 -12.247 1.00 94.81 192 ASP A N 1
ATOM 1533 C CA . ASP A 1 192 ? 2.151 1.280 -11.231 1.00 94.81 192 ASP A CA 1
ATOM 1534 C C . ASP A 1 192 ? 1.720 2.665 -11.721 1.00 94.81 192 ASP A C 1
ATOM 1536 O O . ASP A 1 192 ? 0.946 3.318 -11.030 1.00 94.81 192 ASP A O 1
ATOM 1540 N N . ILE A 1 193 ? 2.125 3.051 -12.931 1.00 95.12 193 ILE A N 1
ATOM 1541 C CA . ILE A 1 193 ? 1.740 4.321 -13.561 1.00 95.12 193 ILE A CA 1
ATOM 1542 C C . ILE A 1 193 ? 0.217 4.398 -13.728 1.00 95.12 193 ILE A C 1
ATOM 1544 O O . ILE A 1 193 ? -0.415 5.321 -13.225 1.00 95.12 193 ILE A O 1
ATOM 1548 N N . SER A 1 194 ? -0.388 3.382 -14.347 1.00 95.00 194 SER A N 1
ATOM 1549 C CA . SER A 1 194 ? -1.835 3.342 -14.620 1.00 95.00 194 SER A CA 1
ATOM 1550 C C . SER A 1 194 ? -2.697 3.414 -13.359 1.00 95.00 194 SER A C 1
ATOM 1552 O O . SER A 1 194 ? -3.681 4.152 -13.294 1.00 95.00 194 SER A O 1
ATOM 1554 N N . ARG A 1 195 ? -2.316 2.675 -12.309 1.00 96.12 195 ARG A N 1
ATOM 1555 C CA . ARG A 1 195 ? -3.012 2.755 -11.019 1.00 96.12 195 ARG A CA 1
ATOM 1556 C C . ARG A 1 195 ? -2.835 4.124 -10.371 1.00 96.12 195 ARG A C 1
ATOM 1558 O O . ARG A 1 195 ? -3.791 4.620 -9.784 1.00 96.12 195 ARG A O 1
ATOM 1565 N N . GLY A 1 196 ? -1.650 4.724 -10.490 1.00 96.19 196 GLY A N 1
ATOM 1566 C CA . GLY A 1 196 ? -1.369 6.076 -10.012 1.00 96.19 196 GLY A CA 1
ATOM 1567 C C . GLY A 1 196 ? -2.281 7.115 -10.661 1.00 96.19 196 GLY A C 1
ATOM 1568 O O . GLY A 1 196 ? -2.929 7.886 -9.955 1.00 96.19 196 GLY A O 1
ATOM 1569 N N . GLU A 1 197 ? -2.423 7.068 -11.986 1.00 95.69 197 GLU A N 1
ATOM 1570 C CA . GLU A 1 197 ? -3.335 7.937 -12.740 1.00 95.69 197 GLU A CA 1
ATOM 1571 C C . GLU A 1 197 ? -4.796 7.752 -12.305 1.00 95.69 197 GLU A C 1
ATOM 1573 O O . GLU A 1 197 ? -5.530 8.730 -12.132 1.00 95.69 197 GLU A O 1
ATOM 1578 N N . LEU A 1 198 ? -5.232 6.508 -12.066 1.00 94.12 198 LEU A N 1
ATOM 1579 C CA . LEU A 1 198 ? -6.587 6.232 -11.585 1.00 94.12 198 LEU A CA 1
ATOM 1580 C C . LEU A 1 198 ? -6.819 6.780 -10.166 1.00 94.12 198 LEU A C 1
ATOM 1582 O O . LEU A 1 198 ? -7.888 7.336 -9.891 1.00 94.12 198 LEU A O 1
ATOM 1586 N N . CYS A 1 199 ? -5.825 6.673 -9.278 1.00 94.06 199 CYS A N 1
ATOM 1587 C CA . CYS A 1 199 ? -5.857 7.292 -7.951 1.00 94.06 199 CYS A CA 1
ATOM 1588 C C . CYS A 1 199 ? -5.967 8.815 -8.044 1.00 94.06 199 CYS A C 1
ATOM 1590 O O . CYS A 1 199 ? -6.833 9.407 -7.399 1.00 94.06 199 CYS A O 1
ATOM 1592 N N . GLU A 1 200 ? -5.132 9.446 -8.868 1.00 92.62 200 GLU A N 1
ATOM 1593 C CA . GLU A 1 200 ? -5.119 10.898 -9.038 1.00 92.62 200 GLU A CA 1
ATOM 1594 C C . GLU A 1 200 ? -6.447 11.405 -9.609 1.00 92.62 200 GLU A C 1
ATOM 1596 O O . GLU A 1 200 ? -7.048 12.331 -9.061 1.00 92.62 200 GLU A O 1
ATOM 1601 N N . LYS A 1 201 ? -6.954 10.759 -10.666 1.00 91.88 201 LYS A N 1
ATOM 1602 C CA . LYS A 1 201 ? -8.259 11.075 -11.260 1.00 91.88 201 LYS A CA 1
ATOM 1603 C C . LYS A 1 201 ? -9.379 10.963 -10.230 1.00 91.88 201 LYS A C 1
ATOM 1605 O O . LYS A 1 201 ? -10.240 11.838 -10.156 1.00 91.88 201 LYS A O 1
ATOM 1610 N N . THR A 1 202 ? -9.356 9.906 -9.422 1.00 89.69 202 THR A N 1
ATOM 1611 C CA . THR A 1 202 ? -10.348 9.703 -8.363 1.00 89.69 202 THR A CA 1
ATOM 1612 C C . THR A 1 202 ? -10.264 10.818 -7.328 1.00 89.69 202 THR A C 1
ATOM 1614 O O . THR A 1 202 ? -11.277 11.450 -7.057 1.00 89.69 202 THR A O 1
ATOM 1617 N N . MET A 1 203 ? -9.075 11.145 -6.817 1.00 88.19 203 MET A N 1
ATOM 1618 C CA . MET A 1 203 ? -8.927 12.215 -5.826 1.00 88.19 203 MET A CA 1
ATOM 1619 C C . MET A 1 203 ? -9.312 13.594 -6.355 1.00 88.19 203 MET A C 1
ATOM 1621 O O . MET A 1 203 ? -9.978 14.338 -5.638 1.00 88.19 203 MET A O 1
ATOM 1625 N N . LYS A 1 204 ? -8.972 13.924 -7.606 1.00 88.38 204 LYS A N 1
ATOM 1626 C CA . LYS A 1 204 ? -9.423 15.171 -8.246 1.00 88.38 204 LYS A CA 1
ATOM 1627 C C . LYS A 1 204 ? -10.947 15.249 -8.295 1.00 88.38 204 LYS A C 1
ATOM 1629 O O . LYS A 1 204 ? -11.514 16.264 -7.908 1.00 88.38 204 LYS A O 1
ATOM 1634 N N . ASN A 1 205 ? -11.616 14.165 -8.689 1.00 86.81 205 ASN A N 1
ATOM 1635 C CA . ASN A 1 205 ? -13.079 14.115 -8.693 1.00 86.81 205 ASN A CA 1
ATOM 1636 C C . ASN A 1 205 ? -13.663 14.292 -7.285 1.00 86.81 205 ASN A C 1
ATOM 1638 O O . ASN A 1 205 ? -14.684 14.959 -7.124 1.00 86.81 205 ASN A O 1
ATOM 1642 N N . ILE A 1 206 ? -13.020 13.720 -6.263 1.00 85.62 206 ILE A N 1
ATOM 1643 C CA . ILE A 1 206 ? -13.462 13.883 -4.877 1.00 85.62 206 ILE A CA 1
ATOM 1644 C C . ILE A 1 206 ? -13.322 15.338 -4.423 1.00 85.62 206 ILE A C 1
ATOM 1646 O O . ILE A 1 206 ? -14.283 15.891 -3.887 1.00 85.62 206 ILE A O 1
ATOM 1650 N N . ALA A 1 207 ? -12.178 15.967 -4.701 1.00 82.81 207 ALA A N 1
ATOM 1651 C CA . ALA A 1 207 ? -11.906 17.361 -4.361 1.00 82.81 2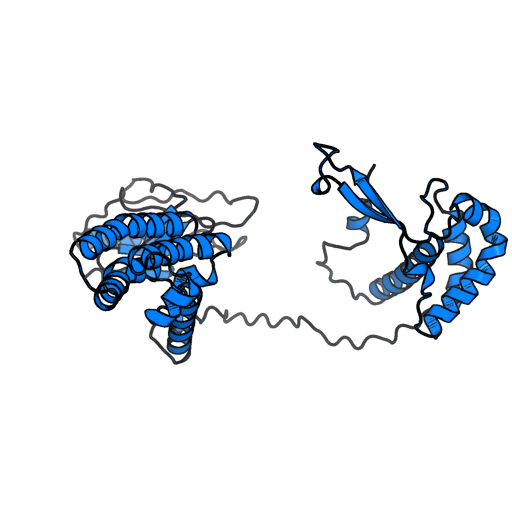07 ALA A CA 1
ATOM 1652 C C . ALA A 1 207 ? -12.854 18.353 -5.060 1.00 82.81 207 ALA A C 1
ATOM 1654 O O . ALA A 1 207 ? -13.222 19.363 -4.472 1.00 82.81 207 ALA A O 1
ATOM 1655 N N . LEU A 1 208 ? -13.299 18.047 -6.282 1.00 82.44 208 LEU A N 1
ATOM 1656 C CA . LEU A 1 208 ? -14.243 18.869 -7.051 1.00 82.44 208 LEU A CA 1
ATOM 1657 C C . LEU A 1 208 ? -15.713 18.722 -6.606 1.00 82.44 208 LEU A C 1
ATOM 1659 O O . LEU A 1 208 ? -16.606 19.230 -7.279 1.00 82.44 208 LEU A O 1
ATOM 1663 N N . GLY A 1 209 ? -15.983 18.042 -5.485 1.00 75.31 209 GLY A N 1
ATOM 1664 C CA . GLY A 1 209 ? -17.324 17.968 -4.898 1.00 75.31 209 GLY A CA 1
ATOM 1665 C C . GLY A 1 209 ? -18.116 16.705 -5.242 1.00 75.31 209 GLY A C 1
ATOM 1666 O O . GLY A 1 209 ? -19.344 16.745 -5.289 1.00 75.31 209 GLY A O 1
ATOM 1667 N N . SER A 1 210 ? -17.455 15.564 -5.473 1.00 77.50 210 SER A N 1
ATOM 1668 C CA . SER A 1 210 ? -18.178 14.285 -5.595 1.00 77.50 210 SER A CA 1
ATOM 1669 C C . SER A 1 210 ? -18.950 13.928 -4.312 1.00 77.50 210 SER A C 1
ATOM 1671 O O . SER A 1 210 ? -18.664 14.450 -3.240 1.00 77.50 210 SER A O 1
ATOM 1673 N N . ARG A 1 211 ? -19.831 12.918 -4.378 1.00 71.62 211 ARG A N 1
ATOM 1674 C CA . ARG A 1 211 ? -20.514 12.329 -3.203 1.00 71.62 211 ARG A CA 1
ATOM 1675 C C . ARG A 1 211 ? -19.571 11.835 -2.094 1.00 71.62 211 ARG A C 1
ATOM 1677 O O . ARG A 1 211 ? -20.025 11.586 -0.986 1.00 71.62 211 ARG A O 1
ATOM 1684 N N . LEU A 1 212 ? -18.288 11.653 -2.403 1.00 72.75 212 LEU A N 1
ATOM 1685 C CA . LEU A 1 212 ? -17.256 11.210 -1.466 1.00 72.75 212 LEU A CA 1
ATOM 1686 C C . LEU A 1 212 ? -16.482 12.381 -0.841 1.00 72.75 212 LEU A C 1
ATOM 1688 O O . LEU A 1 212 ? -15.576 12.139 -0.050 1.00 72.75 212 LEU A O 1
ATOM 1692 N N . SER A 1 213 ? -16.787 13.637 -1.193 1.00 71.06 213 SER A N 1
ATOM 1693 C CA . SER A 1 213 ? -16.103 14.819 -0.642 1.00 71.06 213 SER A CA 1
ATOM 1694 C C . SER A 1 213 ? -16.210 14.873 0.884 1.00 71.06 213 SER A C 1
ATOM 1696 O O . SER A 1 213 ? -15.230 15.182 1.558 1.00 71.06 213 SER A O 1
ATOM 1698 N N . SER A 1 214 ? -17.352 14.442 1.427 1.00 68.88 214 SER A N 1
ATOM 1699 C CA . SER A 1 214 ? -17.611 14.321 2.865 1.00 68.88 214 SER A CA 1
ATOM 1700 C C . SER A 1 214 ? -16.716 13.300 3.586 1.00 68.88 214 SER A C 1
ATOM 1702 O O . SER A 1 214 ? -16.582 13.356 4.809 1.00 68.88 214 SER A O 1
ATOM 1704 N N . LEU A 1 215 ? -16.067 12.380 2.859 1.00 66.25 215 LEU A N 1
ATOM 1705 C CA . LEU A 1 215 ? -15.090 11.446 3.434 1.00 66.25 215 LEU A CA 1
ATOM 1706 C C . LEU A 1 215 ? -13.720 12.101 3.662 1.00 66.25 215 LEU A C 1
ATOM 1708 O O . LEU A 1 215 ? -12.945 11.603 4.477 1.00 66.25 215 LEU A O 1
ATOM 1712 N N . LEU A 1 216 ? -13.416 13.203 2.962 1.00 63.09 216 LEU A N 1
ATOM 1713 C CA . LEU A 1 216 ? -12.163 13.950 3.124 1.00 63.09 216 LEU A CA 1
ATOM 1714 C C . LEU A 1 216 ? -12.223 14.992 4.243 1.00 63.09 216 LEU A C 1
ATOM 1716 O O . LEU A 1 216 ? -11.173 15.419 4.719 1.00 63.09 216 LEU A O 1
ATOM 1720 N N . THR A 1 217 ? -13.416 15.349 4.722 1.00 53.09 217 THR A N 1
ATOM 1721 C CA . THR A 1 217 ? -13.655 16.173 5.924 1.00 53.09 217 THR A CA 1
ATOM 1722 C C . THR A 1 217 ? -13.323 15.421 7.225 1.00 53.09 217 THR A C 1
ATOM 1724 O O . THR A 1 217 ? -14.077 15.410 8.190 1.00 53.09 217 THR A O 1
ATOM 1727 N N . LEU A 1 218 ? -12.163 14.761 7.249 1.00 46.66 218 LEU A N 1
ATOM 1728 C CA . LEU A 1 218 ? -11.434 14.359 8.453 1.00 46.66 218 LEU A CA 1
ATOM 1729 C C . LEU A 1 218 ? -10.387 15.414 8.850 1.00 46.66 218 LEU A C 1
ATOM 1731 O O . LEU A 1 218 ? -9.505 15.138 9.658 1.00 46.66 218 LEU A O 1
ATOM 1735 N N . THR A 1 219 ? -10.472 16.637 8.325 1.00 42.78 219 THR A N 1
ATOM 1736 C CA . THR A 1 219 ? -9.967 17.793 9.067 1.00 42.78 219 THR A CA 1
ATOM 1737 C C . THR A 1 219 ? -10.940 18.003 10.211 1.00 42.78 219 THR A C 1
ATOM 1739 O O . THR A 1 219 ? -12.035 18.522 10.013 1.00 42.78 219 THR A O 1
ATOM 1742 N N . SER A 1 220 ? -10.584 17.486 11.381 1.00 42.84 220 SER A N 1
ATOM 1743 C CA . SER A 1 220 ? -11.296 17.759 12.616 1.00 42.84 220 SER A CA 1
ATOM 1744 C C . SER A 1 220 ? -11.656 19.242 12.696 1.00 42.84 220 SER A C 1
ATOM 1746 O O . SER A 1 220 ? -10.778 20.085 12.541 1.00 42.84 220 SER A O 1
ATOM 1748 N N . GLU A 1 221 ? -12.909 19.557 13.025 1.00 42.78 221 GLU A N 1
ATOM 1749 C CA . GLU A 1 221 ? -13.291 20.897 13.502 1.00 42.78 221 GLU A CA 1
ATOM 1750 C C . GLU A 1 221 ? -12.469 21.317 14.736 1.00 42.78 221 GLU A C 1
ATOM 1752 O O . GLU A 1 221 ? -12.389 22.493 15.072 1.00 42.78 221 GLU A O 1
ATOM 1757 N N . ASN A 1 222 ? -11.749 20.374 15.356 1.00 44.12 222 ASN A N 1
ATOM 1758 C CA . ASN A 1 222 ? -10.569 20.678 16.151 1.00 44.12 222 ASN A CA 1
ATOM 1759 C C . ASN A 1 222 ? -9.418 21.103 15.230 1.00 44.12 222 ASN A C 1
ATOM 1761 O O . ASN A 1 222 ? -8.470 20.348 14.994 1.00 44.12 222 ASN A O 1
ATOM 1765 N N . GLU A 1 223 ? -9.480 22.336 14.739 1.00 36.66 223 GLU A N 1
ATOM 1766 C CA . GLU A 1 223 ? -8.294 23.118 14.420 1.00 36.66 223 GLU A CA 1
ATOM 1767 C C . GLU A 1 223 ? -7.460 23.258 15.706 1.00 36.66 223 GLU A C 1
ATOM 1769 O O . GLU A 1 223 ? -7.423 24.286 16.377 1.00 36.66 223 GLU A O 1
ATOM 1774 N N . HIS A 1 224 ? -6.743 22.203 16.089 1.00 45.81 224 HIS A N 1
ATOM 1775 C CA . HIS A 1 224 ? -5.586 22.371 16.950 1.00 45.81 224 HIS A CA 1
ATOM 1776 C C . HIS A 1 224 ? -4.481 22.975 16.087 1.00 45.81 224 HIS A C 1
ATOM 1778 O O . HIS A 1 224 ? -3.531 22.305 15.688 1.00 45.81 224 HIS A O 1
ATOM 1784 N N . VAL A 1 225 ? -4.613 24.270 15.795 1.00 37.94 225 VAL A N 1
ATOM 1785 C CA . VAL A 1 225 ? -3.519 25.101 15.299 1.00 37.94 225 VAL A CA 1
ATOM 1786 C C . VAL A 1 225 ? -2.540 25.258 16.457 1.00 37.94 225 VAL A C 1
ATOM 1788 O O . V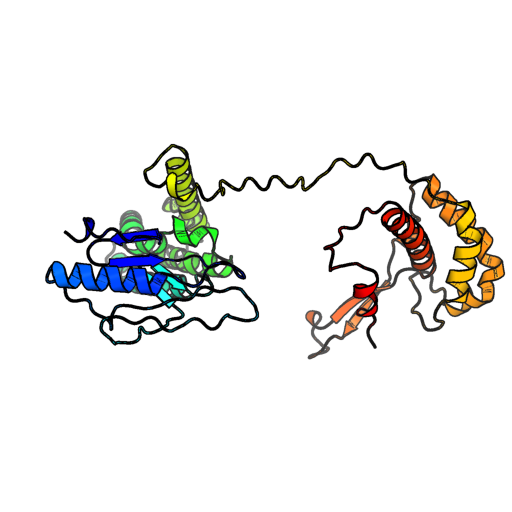AL A 1 225 ? -2.531 26.249 17.180 1.00 37.94 225 VAL A O 1
ATOM 1791 N N . TYR A 1 226 ? -1.712 24.244 16.688 1.00 48.84 226 TYR A N 1
ATOM 1792 C CA . TYR A 1 226 ? -0.492 24.447 17.446 1.00 48.84 226 TYR A CA 1
ATOM 1793 C C . TYR A 1 226 ? 0.594 24.845 16.457 1.00 48.84 226 TYR A C 1
ATOM 1795 O O . TYR A 1 226 ? 0.909 24.143 15.495 1.00 48.84 226 TYR A O 1
ATOM 1803 N N . ASN A 1 227 ? 1.169 26.019 16.684 1.00 45.62 227 ASN A N 1
ATOM 1804 C CA . ASN A 1 227 ? 2.252 26.523 15.864 1.00 45.62 227 ASN A CA 1
ATOM 1805 C C . ASN A 1 227 ? 3.478 25.611 16.047 1.00 45.62 227 ASN A C 1
ATOM 1807 O O . ASN A 1 227 ? 4.182 25.694 17.053 1.00 45.62 227 ASN A O 1
ATOM 1811 N N . LEU A 1 228 ? 3.764 24.746 15.066 1.00 48.00 228 LEU A N 1
ATOM 1812 C CA . LEU A 1 228 ? 5.001 23.946 15.021 1.00 48.00 228 LEU A CA 1
ATOM 1813 C C . LEU A 1 228 ? 6.257 24.834 14.997 1.00 48.00 228 LEU A C 1
ATOM 1815 O O . LEU A 1 228 ? 7.358 24.380 15.305 1.00 48.00 228 LEU A O 1
ATOM 1819 N N . ARG A 1 229 ? 6.090 26.107 14.619 1.00 48.91 229 ARG A N 1
ATOM 1820 C CA . ARG A 1 229 ? 7.131 27.128 14.560 1.00 48.91 229 ARG A CA 1
ATOM 1821 C C . ARG A 1 229 ? 6.617 28.411 15.200 1.00 48.91 229 ARG A C 1
ATOM 1823 O O . ARG A 1 229 ? 6.279 29.365 14.510 1.00 48.91 229 ARG A O 1
ATOM 1830 N N . ASN A 1 230 ? 6.593 28.461 16.530 1.00 47.28 230 ASN A N 1
ATOM 1831 C CA . ASN A 1 230 ? 6.640 29.766 17.183 1.00 47.28 230 ASN A CA 1
ATOM 1832 C C . ASN A 1 230 ? 7.947 30.431 16.748 1.00 47.28 230 ASN A C 1
ATOM 1834 O O . ASN A 1 230 ? 9.026 29.909 17.041 1.00 47.28 230 ASN A O 1
ATOM 1838 N N . PHE A 1 231 ? 7.852 31.557 16.040 1.00 45.12 231 PHE A N 1
ATOM 1839 C CA . PHE A 1 231 ? 8.988 32.426 15.756 1.00 45.12 231 PHE A CA 1
ATOM 1840 C C . PHE A 1 231 ? 9.425 33.047 17.088 1.00 45.12 231 PHE A C 1
ATOM 1842 O O . PHE A 1 231 ? 9.110 34.189 17.408 1.00 45.12 231 PHE A O 1
ATOM 1849 N N . LYS A 1 232 ? 10.078 32.249 17.938 1.00 52.09 232 LYS A N 1
ATOM 1850 C CA . LYS A 1 232 ? 10.758 32.768 19.115 1.00 52.09 232 LYS A CA 1
ATOM 1851 C C . LYS A 1 232 ? 11.854 33.664 18.563 1.00 52.09 232 LYS A C 1
ATOM 1853 O O . LYS A 1 232 ? 12.738 33.193 17.855 1.00 52.09 232 LYS A O 1
ATOM 1858 N N . GLN A 1 233 ? 11.769 34.958 18.842 1.00 50.59 233 GLN A N 1
ATOM 1859 C CA . GLN A 1 233 ? 12.864 35.874 18.584 1.00 50.59 233 GLN A CA 1
ATOM 1860 C C . GLN A 1 233 ? 14.022 35.422 19.480 1.00 50.59 233 GLN A C 1
ATOM 1862 O O . GLN A 1 233 ? 14.027 35.656 20.687 1.00 50.59 233 GLN A O 1
ATOM 1867 N N . PHE A 1 234 ? 14.935 34.633 18.917 1.00 52.19 234 PHE A N 1
ATOM 1868 C CA . PHE A 1 234 ? 16.054 34.086 19.667 1.00 52.19 234 PHE A CA 1
ATOM 1869 C C . PHE A 1 234 ? 16.993 35.239 20.013 1.00 52.19 234 PHE A C 1
ATOM 1871 O O . PHE A 1 234 ? 17.471 35.943 19.122 1.00 52.19 234 PHE A O 1
ATOM 1878 N N . ALA A 1 235 ? 17.266 35.434 21.304 1.00 59.00 235 ALA A N 1
ATOM 1879 C CA . ALA A 1 235 ? 18.354 36.308 21.716 1.00 59.00 235 ALA A CA 1
ATOM 1880 C C . ALA A 1 235 ? 19.636 35.813 21.035 1.00 59.00 235 ALA A C 1
ATOM 1882 O O . ALA A 1 235 ? 19.914 34.612 21.070 1.00 59.00 235 ALA A O 1
ATOM 1883 N N . SER A 1 236 ? 20.394 36.703 20.394 1.00 56.34 236 SER A N 1
ATOM 1884 C CA . SER A 1 236 ? 21.593 36.310 19.654 1.00 56.34 236 SER A CA 1
ATOM 1885 C C . SER A 1 236 ? 22.520 35.476 20.544 1.00 56.34 236 SER A C 1
ATOM 1887 O O . SER A 1 236 ? 22.915 35.891 21.636 1.00 56.34 236 SER A O 1
ATOM 1889 N N . PHE A 1 237 ? 22.830 34.254 20.100 1.00 60.12 237 PHE A N 1
ATOM 1890 C CA . PHE A 1 237 ? 23.730 33.361 20.820 1.00 60.12 237 PHE A CA 1
ATOM 1891 C C . PHE A 1 237 ? 25.132 33.981 20.830 1.00 60.12 237 PHE A C 1
ATOM 1893 O O . PHE A 1 237 ? 25.866 33.916 19.845 1.00 60.12 237 PHE A O 1
ATOM 1900 N N . LYS A 1 238 ? 25.511 34.611 21.945 1.00 60.41 238 LYS A N 1
ATOM 1901 C CA . LYS A 1 238 ? 26.883 35.075 22.164 1.00 60.41 238 LYS A CA 1
ATOM 1902 C C . LYS A 1 238 ? 27.716 33.903 22.673 1.00 60.41 238 LYS A C 1
ATOM 1904 O O . LYS A 1 238 ? 27.645 33.552 23.852 1.00 60.41 238 LYS A O 1
ATOM 1909 N N . CYS A 1 239 ? 28.495 33.302 21.777 1.00 58.16 239 CYS A N 1
ATOM 1910 C CA . CYS A 1 239 ? 29.493 32.299 22.137 1.00 58.16 239 CYS A CA 1
ATOM 1911 C C . CYS A 1 239 ? 30.466 32.902 23.162 1.00 58.16 239 CYS A C 1
ATOM 1913 O O . CYS A 1 239 ? 31.124 33.902 22.879 1.00 58.16 239 CYS A O 1
ATOM 1915 N N . ARG A 1 240 ? 30.547 32.325 24.368 1.00 64.00 240 ARG A N 1
ATOM 1916 C CA . ARG A 1 240 ? 31.426 32.832 25.436 1.00 64.00 240 ARG A CA 1
ATOM 1917 C C . ARG A 1 240 ? 32.812 32.216 25.252 1.00 64.00 240 ARG A C 1
ATOM 1919 O O . ARG A 1 240 ? 33.107 31.167 25.828 1.00 64.00 240 ARG A O 1
ATOM 1926 N N . THR A 1 241 ? 33.640 32.845 24.420 1.00 59.22 241 THR A N 1
ATOM 1927 C CA . THR A 1 241 ? 35.013 32.407 24.090 1.00 59.22 241 THR A CA 1
ATOM 1928 C C . THR A 1 241 ? 35.946 32.389 25.304 1.00 59.22 241 THR A C 1
ATOM 1930 O O . THR A 1 241 ? 36.847 31.555 25.377 1.00 59.22 241 THR A O 1
ATOM 1933 N N . ASP A 1 242 ? 35.674 33.220 26.311 1.00 58.19 242 ASP A N 1
ATOM 1934 C CA . ASP A 1 242 ? 36.509 33.340 27.517 1.00 58.19 242 ASP A CA 1
ATOM 1935 C C . ASP A 1 242 ? 36.358 32.130 28.460 1.00 58.19 242 ASP A C 1
ATOM 1937 O O . ASP A 1 242 ? 37.275 31.781 29.196 1.00 58.19 242 ASP A O 1
ATOM 1941 N N . ARG A 1 243 ? 35.224 31.409 28.390 1.00 55.88 243 ARG A N 1
ATOM 1942 C CA . ARG A 1 243 ? 34.971 30.184 29.179 1.00 55.88 243 ARG A CA 1
ATOM 1943 C C . ARG A 1 243 ? 35.662 28.932 28.624 1.00 55.88 243 ARG A C 1
ATOM 1945 O O . ARG A 1 243 ? 35.596 27.876 29.257 1.00 55.88 243 ARG A O 1
ATOM 1952 N N . PHE A 1 244 ? 36.275 28.996 27.439 1.00 57.97 244 PHE A N 1
ATOM 1953 C CA . PHE A 1 244 ? 36.920 27.822 26.847 1.00 57.97 244 PHE A CA 1
ATOM 1954 C C . PHE A 1 244 ? 38.247 27.472 27.531 1.00 57.97 244 PHE A C 1
ATOM 1956 O O . PHE A 1 244 ? 38.551 26.286 27.617 1.00 57.97 244 PHE A O 1
ATOM 1963 N N . VAL A 1 245 ? 38.980 28.443 28.085 1.00 56.41 245 VAL A N 1
ATOM 1964 C CA . VAL A 1 245 ? 40.321 28.225 28.667 1.00 56.41 245 VAL A CA 1
ATOM 1965 C C . VAL A 1 245 ? 40.304 27.106 29.722 1.00 56.41 245 VAL A C 1
ATOM 1967 O O . VAL A 1 245 ? 40.984 26.087 29.566 1.00 56.41 245 VAL A O 1
ATOM 1970 N N . ASP A 1 246 ? 39.431 27.212 30.727 1.00 61.28 246 ASP A N 1
ATOM 1971 C CA . ASP A 1 246 ? 39.300 26.192 31.778 1.00 61.28 246 ASP A CA 1
ATOM 1972 C C . ASP A 1 246 ? 38.603 24.920 31.282 1.00 61.28 246 ASP A C 1
ATOM 1974 O O . ASP A 1 246 ? 38.890 23.806 31.734 1.00 61.28 246 ASP A O 1
ATOM 1978 N N . SER A 1 247 ? 37.695 25.057 30.311 1.00 72.12 247 SER A N 1
ATOM 1979 C CA . SER A 1 247 ? 36.948 23.928 29.763 1.00 72.12 247 SER A CA 1
ATOM 1980 C C . SER A 1 247 ? 37.815 23.004 28.905 1.00 72.12 247 SER A C 1
ATOM 1982 O O . SER A 1 247 ? 37.583 21.794 28.934 1.00 72.12 247 SER A O 1
ATOM 1984 N N . VAL A 1 248 ? 38.789 23.517 28.143 1.00 81.50 248 VAL A N 1
ATOM 1985 C CA . VAL A 1 248 ? 39.707 22.689 27.337 1.00 81.50 248 VAL A CA 1
ATOM 1986 C C . VAL A 1 248 ? 40.644 21.922 28.253 1.00 81.50 248 VAL A C 1
ATOM 1988 O O . VAL A 1 248 ? 40.713 20.697 28.151 1.00 81.50 248 VAL A O 1
ATOM 1991 N N . LEU A 1 249 ? 41.291 22.608 29.199 1.00 84.19 249 LEU A N 1
ATOM 1992 C CA . LEU A 1 249 ? 42.173 21.970 30.174 1.00 84.19 249 LEU A CA 1
ATOM 1993 C C . LEU A 1 249 ? 41.435 20.885 30.970 1.00 84.19 249 LEU A C 1
ATOM 1995 O O . LEU A 1 249 ? 41.915 19.754 31.085 1.00 84.19 249 LEU A O 1
ATOM 1999 N N . CYS A 1 250 ? 40.234 21.195 31.465 1.00 83.44 250 CYS A N 1
ATOM 2000 C CA . CYS A 1 250 ? 39.397 20.237 32.177 1.00 83.44 250 CYS A CA 1
ATOM 2001 C C . CYS A 1 250 ? 39.010 19.046 31.285 1.00 83.44 250 CYS A C 1
ATOM 2003 O O . CYS A 1 250 ? 39.170 17.894 31.694 1.00 83.44 250 CYS A O 1
ATOM 2005 N N . ASN A 1 251 ? 38.566 19.279 30.045 1.00 84.25 251 ASN A N 1
ATOM 2006 C CA . ASN A 1 251 ? 38.205 18.196 29.129 1.00 84.25 251 ASN A CA 1
ATOM 2007 C C . ASN A 1 251 ? 39.395 17.291 28.785 1.00 84.25 251 ASN A C 1
ATOM 2009 O O . ASN A 1 251 ? 39.210 16.076 28.721 1.00 84.25 251 ASN A O 1
ATOM 2013 N N . LEU A 1 252 ? 40.596 17.855 28.614 1.00 86.25 252 LEU A N 1
ATOM 2014 C CA . LEU A 1 252 ? 41.827 17.104 28.357 1.00 86.25 252 LEU A CA 1
ATOM 2015 C C . LEU A 1 252 ? 42.232 16.240 29.562 1.00 86.25 252 LEU A C 1
ATOM 2017 O O . LEU A 1 252 ? 42.523 15.054 29.400 1.00 86.25 252 LEU A O 1
ATOM 2021 N N . LYS A 1 253 ? 42.166 16.783 30.787 1.00 86.12 253 LYS A N 1
ATOM 2022 C CA . LYS A 1 253 ? 42.449 16.027 32.023 1.00 86.12 253 LYS A CA 1
ATOM 2023 C C . LYS A 1 253 ? 41.487 14.856 32.240 1.00 86.12 253 LYS A C 1
ATOM 2025 O O . LYS A 1 253 ? 41.896 13.785 32.692 1.00 86.12 253 LYS A O 1
ATOM 2030 N N . HIS A 1 254 ? 40.220 15.023 31.871 1.00 87.00 254 HIS A N 1
ATOM 2031 C CA . HIS A 1 254 ? 39.193 13.988 32.016 1.00 87.00 254 HIS A CA 1
ATOM 2032 C C . HIS A 1 254 ? 39.112 13.025 30.818 1.00 87.00 254 HIS A C 1
ATOM 2034 O O . HIS A 1 254 ? 38.196 12.201 30.748 1.00 87.00 254 HIS A O 1
ATOM 2040 N N . LEU A 1 255 ? 40.060 13.073 29.873 1.00 85.38 255 LEU A N 1
ATOM 2041 C CA . LEU A 1 255 ? 40.135 12.074 28.807 1.00 85.38 255 LEU A CA 1
ATOM 2042 C C . LEU A 1 255 ? 40.394 10.672 29.384 1.00 85.38 255 LEU A C 1
ATOM 2044 O O . LEU A 1 255 ? 41.254 10.469 30.248 1.00 85.38 255 LEU A O 1
ATOM 2048 N N . LYS A 1 256 ? 39.664 9.679 28.862 1.00 85.12 256 LYS A N 1
ATOM 2049 C CA . LYS A 1 256 ? 39.967 8.259 29.084 1.00 85.12 256 LYS A CA 1
ATOM 2050 C C . LYS A 1 256 ? 41.221 7.901 28.279 1.00 85.12 256 LYS A C 1
ATOM 2052 O O . LYS A 1 256 ? 41.257 8.125 27.069 1.00 85.12 256 LYS A O 1
ATOM 2057 N N . ALA A 1 257 ? 42.247 7.371 28.945 1.00 83.44 257 ALA A N 1
ATOM 2058 C CA . ALA A 1 257 ? 43.563 7.137 28.341 1.00 83.44 257 ALA A CA 1
ATOM 2059 C C . ALA A 1 257 ? 43.562 6.041 27.257 1.00 83.44 257 ALA A C 1
ATOM 2061 O O . ALA A 1 257 ? 44.416 6.061 26.378 1.00 83.44 257 ALA A O 1
ATOM 2062 N N . ASN A 1 258 ? 42.589 5.126 27.300 1.00 82.94 258 ASN A N 1
ATOM 2063 C CA . ASN A 1 258 ? 42.430 3.992 26.386 1.00 82.94 258 ASN A CA 1
ATOM 2064 C C . ASN A 1 258 ? 41.630 4.315 25.109 1.00 82.94 258 ASN A C 1
ATOM 2066 O O . ASN A 1 258 ? 41.205 3.404 24.404 1.00 82.94 258 ASN A O 1
ATOM 2070 N N . LYS A 1 259 ? 41.380 5.596 24.805 1.00 81.06 259 LYS A N 1
ATOM 2071 C CA . LYS A 1 259 ? 40.679 5.965 23.570 1.00 81.06 259 LYS A CA 1
ATOM 2072 C C . LYS A 1 259 ? 41.539 5.689 22.338 1.00 81.06 259 LYS A C 1
ATOM 2074 O O . LYS A 1 259 ? 42.716 6.040 22.305 1.00 81.06 259 LYS A O 1
ATOM 2079 N N . SER A 1 260 ? 40.902 5.141 21.306 1.00 80.75 260 SER A N 1
ATOM 2080 C CA . SER A 1 260 ? 41.500 4.948 19.986 1.00 80.75 260 SER A CA 1
ATOM 2081 C C . SER A 1 260 ? 41.936 6.278 19.370 1.00 80.75 260 SER A C 1
ATOM 2083 O O . SER A 1 260 ? 41.237 7.289 19.485 1.00 80.75 260 SER A O 1
ATOM 2085 N N . THR A 1 261 ? 43.085 6.258 18.699 1.00 83.75 261 THR A N 1
ATOM 2086 C CA . THR A 1 261 ? 43.669 7.421 18.024 1.00 83.75 261 THR A CA 1
ATOM 2087 C C . THR A 1 261 ? 42.965 7.738 16.709 1.00 83.75 261 THR A C 1
ATOM 2089 O O . THR A 1 261 ? 42.406 6.845 16.065 1.00 83.75 261 THR A O 1
ATOM 2092 N N . GLY A 1 262 ? 42.977 9.011 16.313 1.00 80.69 262 GLY A N 1
ATOM 2093 C CA . GLY A 1 262 ? 42.509 9.437 14.996 1.00 80.69 262 GLY A CA 1
ATOM 2094 C C . GLY A 1 262 ? 43.560 9.183 13.911 1.00 80.69 262 GLY A C 1
ATOM 2095 O O . GLY A 1 262 ? 44.528 8.450 14.119 1.00 80.69 262 GLY A O 1
ATOM 2096 N N . LEU A 1 263 ? 43.378 9.816 12.750 1.00 78.69 263 LEU A N 1
ATOM 2097 C CA . LEU A 1 263 ? 44.365 9.814 11.657 1.00 78.69 263 LEU A CA 1
ATOM 2098 C C . LEU A 1 263 ? 45.675 10.529 12.023 1.00 78.69 263 LEU A C 1
ATOM 2100 O O . LEU A 1 263 ? 46.706 10.248 11.429 1.00 78.69 263 LEU A O 1
ATOM 2104 N N . ASP A 1 264 ? 45.628 11.413 13.018 1.00 79.94 264 ASP A N 1
ATOM 2105 C CA . ASP A 1 264 ? 46.783 12.118 13.582 1.00 79.94 264 ASP A CA 1
ATOM 2106 C C . ASP A 1 264 ? 47.723 11.206 14.392 1.00 79.94 264 ASP A C 1
ATOM 2108 O O . ASP A 1 264 ? 48.817 11.624 14.758 1.00 79.94 264 ASP A O 1
ATOM 2112 N N . ALA A 1 265 ? 47.302 9.970 14.687 1.00 83.12 265 ALA A N 1
ATOM 2113 C CA . ALA A 1 265 ? 48.012 9.009 15.526 1.00 83.12 265 ALA A CA 1
ATOM 2114 C C . ALA A 1 265 ? 48.344 9.515 16.947 1.00 83.12 265 ALA A C 1
ATOM 2116 O O . ALA A 1 265 ? 49.131 8.878 17.645 1.00 83.12 265 ALA A O 1
ATOM 2117 N N . ILE A 1 266 ? 47.705 10.593 17.424 1.00 86.00 266 ILE A N 1
ATOM 2118 C CA . ILE A 1 266 ? 47.981 11.179 18.743 1.00 86.00 266 ILE A CA 1
ATOM 2119 C C . ILE A 1 266 ? 47.174 10.436 19.822 1.00 86.00 266 ILE A C 1
ATOM 2121 O O . ILE A 1 266 ? 45.942 10.502 19.820 1.00 86.00 266 ILE A O 1
ATOM 2125 N N . PRO A 1 267 ? 47.810 9.753 20.794 1.00 86.81 267 PRO A N 1
ATOM 2126 C CA . PRO A 1 267 ? 47.113 9.077 21.888 1.00 86.81 267 PRO A CA 1
ATOM 2127 C C . PRO A 1 267 ? 46.472 10.043 22.886 1.00 86.81 267 PRO A C 1
ATOM 2129 O O . PRO A 1 267 ? 47.073 11.037 23.297 1.00 86.81 267 PRO A O 1
ATOM 2132 N N . ALA A 1 268 ? 45.292 9.676 23.398 1.00 86.62 268 ALA A N 1
ATOM 2133 C CA . ALA A 1 268 ? 44.606 10.432 24.453 1.00 86.62 268 ALA A CA 1
ATOM 2134 C C . ALA A 1 268 ? 45.463 10.587 25.718 1.00 86.62 268 ALA A C 1
ATOM 2136 O O . ALA A 1 268 ? 45.380 11.607 26.400 1.00 86.62 268 ALA A O 1
ATOM 2137 N N . LYS A 1 269 ? 46.311 9.592 26.014 1.00 87.88 269 LYS A N 1
ATOM 2138 C CA . LYS A 1 269 ? 47.271 9.633 27.123 1.00 87.88 269 LYS A CA 1
ATOM 2139 C C . LYS A 1 269 ? 48.259 10.796 26.984 1.00 87.88 269 LYS A C 1
ATOM 2141 O O . LYS A 1 269 ? 48.498 11.484 27.970 1.00 87.88 269 LYS A O 1
ATOM 2146 N N . ILE A 1 270 ? 48.779 11.049 25.780 1.00 87.88 270 ILE A N 1
ATOM 2147 C CA . ILE A 1 270 ? 49.727 12.147 25.531 1.00 87.88 270 ILE A CA 1
ATOM 2148 C C . ILE A 1 270 ? 49.028 13.494 25.717 1.00 87.88 270 ILE A C 1
ATOM 2150 O O . ILE A 1 270 ? 49.515 14.334 26.466 1.00 87.88 270 ILE A O 1
ATOM 2154 N N . LEU A 1 271 ? 47.840 13.665 25.128 1.00 88.94 271 LEU A N 1
ATOM 2155 C CA . LEU A 1 271 ? 47.045 14.890 25.279 1.00 88.94 271 LEU A CA 1
ATOM 2156 C C . LEU A 1 271 ? 46.675 15.179 26.740 1.00 88.94 271 LEU A C 1
ATOM 2158 O O . LEU A 1 271 ? 46.635 16.333 27.154 1.00 88.94 271 LEU A O 1
ATOM 2162 N N . LYS A 1 272 ? 46.420 14.130 27.529 1.00 90.00 272 LYS A N 1
ATOM 2163 C CA . LYS A 1 272 ? 46.126 14.242 28.960 1.00 90.00 272 LYS A CA 1
ATOM 2164 C C . LYS A 1 272 ? 47.352 14.650 29.782 1.00 90.00 272 LYS A C 1
ATOM 2166 O O . LYS A 1 272 ? 47.214 15.483 30.673 1.00 90.00 272 LYS A O 1
ATOM 2171 N N . LEU A 1 273 ? 48.530 14.092 29.491 1.00 88.69 273 LEU A N 1
ATOM 2172 C CA . LEU A 1 273 ? 49.785 14.446 30.171 1.00 88.69 273 LEU A CA 1
ATOM 2173 C C . LEU A 1 273 ? 50.241 15.867 29.817 1.00 88.69 273 LEU A C 1
ATOM 2175 O O . LEU A 1 273 ? 50.615 16.633 30.698 1.00 88.69 273 LEU A O 1
ATOM 2179 N N . ALA A 1 274 ? 50.137 16.242 28.543 1.00 89.69 274 ALA A N 1
ATOM 2180 C CA . ALA A 1 274 ? 50.521 17.559 28.045 1.00 89.69 274 ALA A CA 1
ATOM 2181 C C . ALA A 1 274 ? 49.420 18.624 28.208 1.00 89.69 274 ALA A C 1
ATOM 2183 O O . ALA A 1 274 ? 49.579 19.739 27.716 1.00 89.69 274 ALA A O 1
ATOM 2184 N N . ALA A 1 275 ? 48.307 18.308 28.885 1.00 90.00 275 ALA A N 1
ATOM 2185 C CA . ALA A 1 275 ? 47.097 19.131 28.906 1.00 90.00 275 ALA A CA 1
ATOM 2186 C C . ALA A 1 275 ? 47.361 20.590 29.308 1.00 90.00 275 ALA A C 1
ATOM 2188 O O . ALA A 1 275 ? 46.825 21.500 28.684 1.00 90.00 275 ALA A O 1
ATOM 2189 N N . HIS A 1 276 ? 48.217 20.812 30.309 1.00 87.56 276 HIS A N 1
ATOM 2190 C CA . HIS A 1 276 ? 48.591 22.150 30.777 1.00 87.56 276 HIS A CA 1
ATOM 2191 C C . HIS A 1 276 ? 49.340 22.984 29.732 1.00 87.56 276 HIS A C 1
ATOM 2193 O O . HIS A 1 276 ? 49.180 24.198 29.705 1.00 87.56 276 HIS A O 1
ATOM 2199 N N . ILE A 1 277 ? 50.124 22.335 28.871 1.00 89.25 277 ILE A N 1
ATOM 2200 C CA . ILE A 1 277 ? 50.952 22.992 27.855 1.00 89.25 277 ILE A CA 1
ATOM 2201 C C . ILE A 1 277 ? 50.122 23.282 26.602 1.00 89.25 277 ILE A C 1
ATOM 2203 O O . ILE A 1 277 ? 50.219 24.358 26.024 1.00 89.25 277 ILE A O 1
ATOM 2207 N N . ILE A 1 278 ? 49.287 22.328 26.178 1.00 89.00 278 ILE A N 1
ATOM 2208 C CA . ILE A 1 278 ? 48.565 22.418 24.898 1.00 89.00 278 ILE A CA 1
ATOM 2209 C C . ILE A 1 278 ? 47.217 23.137 25.002 1.00 89.00 278 ILE A C 1
ATOM 2211 O O . ILE A 1 278 ? 46.701 23.606 23.988 1.00 89.00 278 ILE A O 1
ATOM 2215 N N . ALA A 1 279 ? 46.615 23.209 26.196 1.00 88.62 279 ALA A N 1
ATOM 2216 C CA . ALA A 1 279 ? 45.298 23.818 26.375 1.00 88.62 279 ALA A CA 1
ATOM 2217 C C . ALA A 1 279 ? 45.228 25.285 25.906 1.00 88.62 279 ALA A C 1
ATOM 2219 O O . ALA A 1 279 ? 44.242 25.603 25.239 1.00 88.62 279 ALA A O 1
ATOM 2220 N N . PRO A 1 280 ? 46.224 26.162 26.162 1.00 86.62 280 PRO A N 1
ATOM 2221 C CA . PRO A 1 280 ? 46.204 27.536 25.654 1.00 86.62 280 PRO A CA 1
ATOM 2222 C C . PRO A 1 280 ? 46.160 27.601 24.121 1.00 86.62 280 PRO A C 1
ATOM 2224 O O . PRO A 1 280 ? 45.289 28.262 23.557 1.00 86.62 280 PRO A O 1
ATOM 2227 N N . SER A 1 281 ? 47.025 26.842 23.440 1.00 88.94 281 SER A N 1
ATOM 2228 C CA . SER A 1 281 ? 47.090 26.810 21.972 1.00 88.94 281 SER A CA 1
ATOM 2229 C C . SER A 1 281 ? 45.816 26.238 21.351 1.00 88.94 281 SER A C 1
ATOM 2231 O O . SER A 1 281 ? 45.281 26.795 20.396 1.00 88.94 281 SER A O 1
ATOM 2233 N N . LEU A 1 282 ? 45.281 25.151 21.916 1.00 88.19 282 LEU A N 1
ATOM 2234 C CA . LEU A 1 282 ? 44.014 24.578 21.457 1.00 88.19 282 LEU A CA 1
ATOM 2235 C C . LEU A 1 282 ? 42.843 25.531 21.692 1.00 88.19 282 LEU A C 1
ATOM 2237 O O . LEU A 1 282 ? 41.989 25.663 20.823 1.00 88.19 282 LEU A O 1
ATOM 2241 N N . THR A 1 283 ? 42.822 26.229 22.827 1.00 87.00 283 THR A N 1
ATOM 2242 C CA . THR A 1 283 ? 41.798 27.237 23.122 1.00 87.00 283 THR A CA 1
ATOM 2243 C C . THR A 1 283 ? 41.826 28.367 22.101 1.00 87.00 283 THR A C 1
ATOM 2245 O O . THR A 1 283 ? 40.774 28.753 21.595 1.00 87.00 283 THR A O 1
ATOM 2248 N N . TYR A 1 284 ? 43.017 28.855 21.749 1.00 86.06 284 TYR A N 1
ATOM 2249 C CA . TYR A 1 284 ? 43.177 29.865 20.708 1.00 86.06 284 TYR A CA 1
ATOM 2250 C C . TYR A 1 284 ? 42.605 29.389 19.363 1.00 86.06 284 TYR A C 1
ATOM 2252 O O . TYR A 1 284 ? 41.770 30.075 18.776 1.00 86.06 284 TYR A O 1
ATOM 2260 N N . ILE A 1 285 ? 42.967 28.180 18.918 1.00 86.94 285 ILE A N 1
ATOM 2261 C CA . ILE A 1 285 ? 42.472 27.606 17.654 1.00 86.94 285 ILE A CA 1
ATOM 2262 C C . ILE A 1 285 ? 40.950 27.402 17.692 1.00 86.94 285 ILE A C 1
ATOM 2264 O O . ILE A 1 285 ? 40.260 27.695 16.717 1.00 86.94 285 ILE A O 1
ATOM 2268 N N . PHE A 1 286 ? 40.403 26.920 18.811 1.00 87.62 286 PHE A N 1
ATOM 2269 C CA . PHE A 1 286 ? 38.961 26.721 18.979 1.00 87.62 286 PHE A CA 1
ATOM 2270 C C . PHE A 1 286 ? 38.195 28.041 18.891 1.00 87.62 286 PHE A C 1
ATOM 2272 O O . PHE A 1 286 ? 37.192 28.121 18.184 1.00 87.62 286 PHE A O 1
ATOM 2279 N N . ASN A 1 287 ? 38.686 29.085 19.558 1.00 85.12 287 ASN A N 1
ATOM 2280 C CA . ASN A 1 287 ? 38.080 30.410 19.504 1.00 85.12 287 ASN A CA 1
ATOM 2281 C C . ASN A 1 287 ? 38.166 31.009 18.096 1.00 85.12 287 ASN A C 1
ATOM 2283 O O . ASN A 1 287 ? 37.171 31.543 17.611 1.00 85.12 287 ASN A O 1
ATOM 2287 N N . LEU A 1 288 ? 39.296 30.842 17.404 1.00 84.19 288 LEU A N 1
ATOM 2288 C CA . LEU A 1 288 ? 39.455 31.285 16.019 1.00 84.19 288 LEU A CA 1
ATOM 2289 C C . LEU A 1 288 ? 38.480 30.564 15.074 1.00 84.19 288 LEU A C 1
ATOM 2291 O O . LEU A 1 288 ? 37.859 31.198 14.222 1.00 84.19 288 LEU A O 1
ATOM 2295 N N . SER A 1 289 ? 38.295 29.252 15.250 1.00 85.12 289 SER A N 1
ATOM 2296 C CA . SER A 1 289 ? 37.330 28.455 14.481 1.00 85.12 289 SER A CA 1
ATOM 2297 C C . SER A 1 289 ? 35.891 28.941 14.690 1.00 85.12 289 SER A C 1
ATOM 2299 O O . SER A 1 289 ? 35.138 29.080 13.728 1.00 85.12 289 SER A O 1
ATOM 2301 N N . LEU A 1 290 ? 35.520 29.269 15.932 1.00 82.50 290 LEU A N 1
ATOM 2302 C CA . LEU A 1 290 ? 34.188 29.779 16.268 1.00 82.50 290 LEU A CA 1
ATOM 2303 C C . LEU A 1 290 ? 33.951 31.200 15.745 1.00 82.50 290 LEU A C 1
ATOM 2305 O O . LEU A 1 290 ? 32.866 31.483 15.246 1.00 82.50 290 LEU A O 1
ATOM 2309 N N . GLN A 1 291 ? 34.952 32.079 15.830 1.00 80.44 291 GLN A N 1
ATOM 2310 C CA . GLN A 1 291 ? 34.858 33.463 15.353 1.00 80.44 291 GLN A CA 1
ATOM 2311 C C . GLN A 1 291 ? 34.802 33.553 13.826 1.00 80.44 291 GLN A C 1
ATOM 2313 O O . GLN A 1 291 ? 34.042 34.350 13.285 1.00 80.44 291 GLN A O 1
ATOM 2318 N N . SER A 1 292 ? 35.590 32.730 13.132 1.00 81.12 292 SER A N 1
ATOM 2319 C CA . SER A 1 292 ? 35.613 32.689 11.664 1.00 81.12 292 SER A CA 1
ATOM 2320 C C . SER A 1 292 ? 34.467 31.874 11.059 1.00 81.12 292 SER A C 1
ATOM 2322 O O . SER A 1 292 ? 34.210 31.978 9.863 1.00 81.12 292 SER A O 1
ATOM 2324 N N . GLY A 1 293 ? 33.805 31.022 11.851 1.00 81.38 293 GLY A N 1
ATOM 2325 C CA . GLY A 1 293 ? 32.849 30.032 11.348 1.00 81.38 293 GLY A CA 1
ATOM 2326 C C . GLY A 1 293 ? 33.502 28.903 10.537 1.00 81.38 293 GLY A C 1
ATOM 2327 O O . GLY A 1 293 ? 32.800 28.109 9.911 1.00 81.38 293 GLY A O 1
ATOM 2328 N N . ILE A 1 294 ? 34.837 28.809 10.532 1.00 81.06 294 ILE A N 1
ATOM 2329 C CA . ILE A 1 294 ? 35.591 27.824 9.754 1.00 81.06 294 ILE A 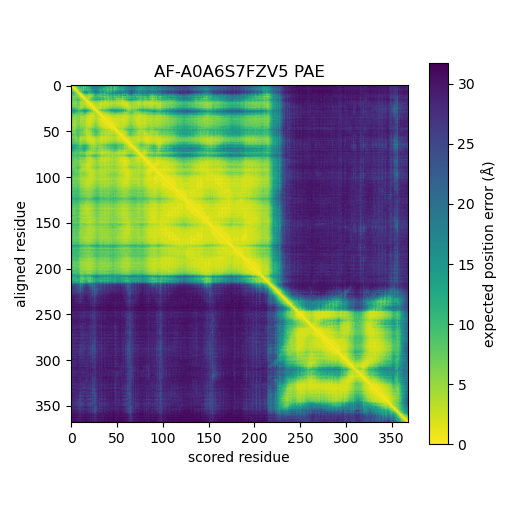CA 1
ATOM 2330 C C . ILE A 1 294 ? 36.025 26.680 10.667 1.00 81.06 294 ILE A C 1
ATOM 2332 O O . ILE A 1 294 ? 36.829 26.849 11.582 1.00 81.06 294 ILE A O 1
ATOM 2336 N N . TYR A 1 295 ? 35.530 25.477 10.385 1.00 83.75 295 TYR A N 1
ATOM 2337 C CA . TYR A 1 295 ? 35.949 24.255 11.071 1.00 83.75 295 TYR A CA 1
ATOM 2338 C C . TYR A 1 295 ? 37.211 23.656 10.434 1.00 83.75 295 TYR A C 1
ATOM 2340 O O . TYR A 1 295 ? 37.258 23.471 9.213 1.00 83.75 295 TYR A O 1
ATOM 2348 N N . VAL A 1 296 ? 38.201 23.295 11.257 1.00 81.88 296 VAL A N 1
ATOM 2349 C CA . VAL A 1 296 ? 39.506 22.766 10.818 1.00 81.88 296 VAL A CA 1
ATOM 2350 C C . VAL A 1 296 ? 39.329 21.493 9.985 1.00 81.88 296 VAL A C 1
ATOM 2352 O O . VAL A 1 296 ? 38.770 20.501 10.451 1.00 81.88 296 VAL A O 1
ATOM 2355 N N . ASN A 1 297 ? 39.822 21.497 8.743 1.00 79.94 297 ASN A N 1
ATOM 2356 C CA . ASN A 1 297 ? 39.618 20.387 7.804 1.00 79.94 297 ASN A CA 1
ATOM 2357 C C . ASN A 1 297 ? 40.209 19.060 8.299 1.00 79.94 297 ASN A C 1
ATOM 2359 O O . ASN A 1 297 ? 39.602 18.011 8.092 1.00 79.94 297 ASN A O 1
ATOM 2363 N N . ASP A 1 298 ? 41.333 19.093 9.014 1.00 78.69 298 ASP A N 1
ATOM 2364 C CA . ASP A 1 298 ? 41.948 17.889 9.580 1.00 78.69 298 ASP A CA 1
ATOM 2365 C C . ASP A 1 298 ? 41.064 17.188 10.609 1.00 78.69 298 ASP A C 1
ATOM 2367 O O . ASP A 1 298 ? 41.076 15.962 10.699 1.00 78.69 298 ASP A O 1
ATOM 2371 N N . TRP A 1 299 ? 40.237 17.942 11.332 1.00 80.88 299 TRP A N 1
ATOM 2372 C CA . TRP A 1 299 ? 39.305 17.387 12.310 1.00 80.88 299 TRP A CA 1
ATOM 2373 C C . TRP A 1 299 ? 38.061 16.778 11.658 1.00 80.88 299 TRP A C 1
ATOM 2375 O O . TRP A 1 299 ? 37.395 15.964 12.284 1.00 80.88 299 TRP A O 1
ATOM 2385 N N . LYS A 1 300 ? 37.780 17.088 10.383 1.00 80.69 300 LYS A N 1
ATOM 2386 C CA . LYS A 1 300 ? 36.674 16.481 9.615 1.00 80.69 300 LYS A CA 1
ATOM 2387 C C . LYS A 1 300 ? 37.002 15.067 9.131 1.00 80.69 300 LYS A C 1
ATOM 2389 O O . LYS A 1 300 ? 36.105 14.334 8.719 1.00 80.69 300 LYS A O 1
ATOM 2394 N N . ARG A 1 301 ? 38.284 14.685 9.127 1.00 78.44 301 ARG A N 1
ATOM 2395 C CA . ARG A 1 301 ? 38.751 13.404 8.588 1.00 78.44 301 ARG A CA 1
ATOM 2396 C C . ARG A 1 301 ? 38.733 12.330 9.676 1.00 78.44 301 ARG A C 1
ATOM 2398 O O . ARG A 1 301 ? 39.256 12.526 10.772 1.00 78.44 301 ARG A O 1
ATOM 2405 N N . ALA A 1 302 ? 38.160 11.171 9.363 1.00 83.56 302 ALA A N 1
ATOM 2406 C CA . ALA A 1 302 ? 38.068 10.038 10.280 1.00 83.56 302 ALA A CA 1
ATOM 2407 C C . ALA A 1 302 ? 38.759 8.799 9.709 1.00 83.56 302 ALA A C 1
ATOM 2409 O O . ALA A 1 302 ? 38.710 8.543 8.507 1.00 83.56 302 ALA A O 1
ATOM 2410 N N . ARG A 1 303 ? 39.348 7.989 10.592 1.00 80.44 303 ARG A N 1
ATOM 2411 C CA . ARG A 1 303 ? 39.793 6.635 10.251 1.00 80.44 303 ARG A CA 1
ATOM 2412 C C . ARG A 1 303 ? 38.616 5.681 10.413 1.00 80.44 303 ARG A C 1
ATOM 2414 O O . ARG A 1 303 ? 38.115 5.536 11.526 1.00 80.44 303 ARG A O 1
ATOM 2421 N N . VAL A 1 304 ? 38.179 5.043 9.332 1.00 82.62 304 VAL A N 1
ATOM 2422 C CA . VAL A 1 304 ? 37.091 4.058 9.379 1.00 82.62 304 VAL A CA 1
ATOM 2423 C C . VAL A 1 304 ? 37.670 2.695 9.740 1.00 82.62 304 VAL A C 1
ATOM 2425 O O . VAL A 1 304 ? 38.520 2.176 9.021 1.00 82.62 304 VAL A O 1
ATOM 2428 N N . ILE A 1 305 ? 37.222 2.127 10.859 1.00 79.12 305 ILE A N 1
ATOM 2429 C CA . ILE A 1 305 ? 37.581 0.772 11.283 1.00 79.12 305 ILE A CA 1
ATOM 2430 C C . ILE A 1 305 ? 36.311 -0.086 11.290 1.00 79.12 305 ILE A C 1
ATOM 2432 O O . ILE A 1 305 ? 35.357 0.262 11.993 1.00 79.12 305 ILE A O 1
ATOM 2436 N N . PRO A 1 306 ? 36.265 -1.189 10.525 1.00 83.75 306 PRO A N 1
ATOM 2437 C CA . PRO A 1 306 ? 35.148 -2.118 10.577 1.00 83.75 306 PRO A CA 1
ATOM 2438 C C . PRO A 1 306 ? 35.178 -2.891 11.903 1.00 83.75 306 PRO A C 1
ATOM 2440 O O . PRO A 1 306 ? 36.160 -3.560 12.220 1.00 83.75 306 PRO A O 1
ATOM 2443 N N . ILE A 1 307 ? 34.097 -2.813 12.680 1.00 85.12 307 ILE A N 1
ATOM 2444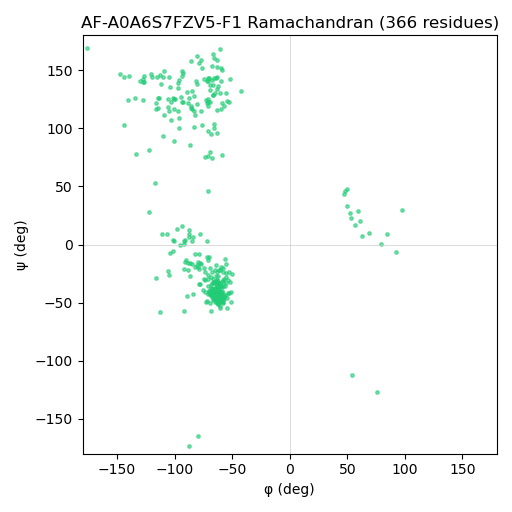 C CA . ILE A 1 307 ? 33.906 -3.618 13.891 1.00 85.12 307 ILE A CA 1
ATOM 2445 C C . ILE A 1 307 ? 32.886 -4.710 13.609 1.00 85.12 307 ILE A C 1
ATOM 2447 O O . ILE A 1 307 ? 31.765 -4.437 13.180 1.00 85.12 307 ILE A O 1
ATOM 2451 N N . PHE A 1 308 ? 33.282 -5.949 13.871 1.00 86.06 308 PHE A N 1
ATOM 2452 C CA . PHE A 1 308 ? 32.430 -7.112 13.690 1.00 86.06 308 PHE A CA 1
ATOM 2453 C C . PHE A 1 308 ? 31.223 -7.073 14.640 1.00 86.06 308 PHE A C 1
ATOM 2455 O O . PHE A 1 308 ? 31.382 -6.851 15.840 1.00 86.06 308 PHE A O 1
ATOM 2462 N N . LYS A 1 309 ? 30.019 -7.278 14.095 1.00 81.25 309 LYS A N 1
ATOM 2463 C CA . LYS A 1 309 ? 28.754 -7.264 14.842 1.00 81.25 309 LYS A CA 1
ATOM 2464 C C . LYS A 1 309 ? 28.376 -8.665 15.337 1.00 81.25 309 LYS A C 1
ATOM 2466 O O . LYS A 1 309 ? 28.175 -8.824 16.536 1.00 81.25 309 LYS A O 1
ATOM 2471 N N . SER A 1 310 ? 28.247 -9.640 14.431 1.00 70.00 310 SER A N 1
ATOM 2472 C CA . SER A 1 310 ? 27.821 -11.028 14.705 1.00 70.00 310 SER A CA 1
ATOM 2473 C C . SER A 1 310 ? 27.877 -11.894 13.429 1.00 70.00 310 SER A C 1
ATOM 2475 O O . SER A 1 310 ? 27.999 -11.344 12.340 1.00 70.00 310 SER A O 1
ATOM 2477 N N . GLU A 1 311 ? 27.739 -13.223 13.563 1.00 83.19 311 GLU A N 1
ATOM 2478 C CA . GLU A 1 311 ? 27.667 -14.233 12.477 1.00 83.19 311 GLU A CA 1
ATOM 2479 C C . GLU A 1 311 ? 28.996 -14.588 11.774 1.00 83.19 311 GLU A C 1
ATOM 2481 O O . GLU A 1 311 ? 29.956 -15.007 12.421 1.00 83.19 311 GLU A O 1
ATOM 2486 N N . ASP A 1 312 ? 29.038 -14.505 10.444 1.00 79.62 312 ASP A N 1
ATOM 2487 C CA . ASP A 1 312 ? 30.150 -14.940 9.605 1.00 79.62 312 ASP A CA 1
ATOM 2488 C C . ASP A 1 312 ? 31.112 -13.774 9.339 1.00 79.62 312 ASP A C 1
ATOM 2490 O O . ASP A 1 312 ? 30.718 -12.738 8.795 1.00 79.62 312 ASP A O 1
ATOM 2494 N N . LYS A 1 313 ? 32.387 -13.952 9.708 1.00 85.12 313 LYS A N 1
ATOM 2495 C CA . LYS A 1 313 ? 33.461 -12.958 9.538 1.00 85.12 313 LYS A CA 1
ATOM 2496 C C . LYS A 1 313 ? 33.887 -12.763 8.078 1.00 85.12 313 LYS A C 1
ATOM 2498 O O . LYS A 1 313 ? 34.582 -11.798 7.781 1.00 85.12 313 LYS A O 1
ATOM 2503 N N . SER A 1 314 ? 33.490 -13.651 7.167 1.00 84.50 314 SER A N 1
ATOM 2504 C CA . SER A 1 314 ? 33.814 -13.532 5.740 1.00 84.50 314 SER A CA 1
ATOM 2505 C C . SER A 1 314 ? 32.913 -12.541 4.987 1.00 84.50 314 SER A C 1
ATOM 2507 O O . SER A 1 314 ? 33.259 -12.107 3.889 1.00 84.50 314 SER A O 1
ATOM 2509 N N . LYS A 1 315 ? 31.776 -12.135 5.575 1.00 76.62 315 LYS A N 1
ATOM 2510 C CA . LYS A 1 315 ? 30.787 -11.251 4.937 1.00 76.62 315 LYS A CA 1
ATOM 2511 C C . LYS A 1 315 ? 30.920 -9.805 5.415 1.00 76.62 315 LYS A C 1
ATOM 2513 O O . LYS A 1 315 ? 30.815 -9.521 6.605 1.00 76.62 315 LYS A O 1
ATOM 2518 N N . CYS A 1 316 ? 31.073 -8.869 4.475 1.00 78.56 316 CYS A N 1
ATOM 2519 C CA . CYS A 1 316 ? 31.246 -7.438 4.767 1.00 78.56 316 CYS A CA 1
ATOM 2520 C C . CYS A 1 316 ? 30.037 -6.810 5.498 1.00 78.56 316 CYS A C 1
ATOM 2522 O O . CYS A 1 316 ? 30.217 -5.959 6.365 1.00 78.56 316 CYS A O 1
ATOM 2524 N N . GLU A 1 317 ? 28.818 -7.285 5.223 1.00 84.31 317 GLU A N 1
ATOM 2525 C CA . GLU A 1 317 ? 27.558 -6.823 5.839 1.00 84.31 317 GLU A CA 1
ATOM 2526 C C . GLU A 1 317 ? 27.511 -7.023 7.367 1.00 84.31 317 GLU A C 1
ATOM 2528 O O . GLU A 1 317 ? 26.790 -6.320 8.078 1.00 84.31 317 GLU A O 1
ATOM 2533 N N . ASN A 1 318 ? 28.336 -7.940 7.885 1.00 85.62 318 ASN A N 1
ATOM 2534 C CA . ASN A 1 318 ? 28.429 -8.264 9.308 1.00 85.62 318 ASN A CA 1
ATOM 2535 C C . ASN A 1 318 ? 29.369 -7.331 10.088 1.00 85.62 318 ASN A C 1
ATOM 2537 O O . ASN A 1 318 ? 29.566 -7.505 11.295 1.00 85.62 318 ASN A O 1
ATOM 2541 N N . TYR A 1 319 ? 29.928 -6.314 9.429 1.00 85.81 319 TYR A N 1
ATOM 2542 C CA . TYR A 1 319 ? 30.787 -5.306 10.038 1.00 85.81 319 TYR A CA 1
ATOM 2543 C C . TYR A 1 319 ? 30.105 -3.939 10.054 1.00 85.81 319 TYR A C 1
ATOM 2545 O O . TYR A 1 319 ? 29.500 -3.497 9.081 1.00 85.81 319 TYR A O 1
ATOM 2553 N N . ARG A 1 320 ? 30.239 -3.223 11.171 1.00 76.62 320 ARG A N 1
ATOM 2554 C CA . ARG A 1 320 ? 29.833 -1.820 11.281 1.00 76.62 320 ARG A CA 1
ATOM 2555 C C . ARG A 1 320 ? 31.040 -0.925 11.013 1.00 76.62 320 ARG A C 1
ATOM 2557 O O . ARG A 1 320 ? 32.047 -1.081 11.706 1.00 76.62 320 ARG A O 1
ATOM 2564 N N . PRO A 1 321 ? 30.963 0.038 10.084 1.00 83.38 321 PRO A N 1
ATOM 2565 C CA . PRO A 1 321 ? 32.018 1.029 9.939 1.00 83.38 321 PRO A CA 1
ATOM 2566 C C . PRO A 1 321 ? 31.985 1.983 11.140 1.00 83.38 321 PRO A C 1
ATOM 2568 O O . PRO A 1 321 ? 30.985 2.660 11.374 1.00 83.38 321 PRO A O 1
ATOM 2571 N N . ILE A 1 322 ? 33.073 2.043 11.913 1.00 79.31 322 ILE A N 1
ATOM 2572 C CA . ILE A 1 322 ? 33.238 3.029 12.986 1.00 79.31 322 ILE A CA 1
ATOM 2573 C C . ILE A 1 322 ? 34.235 4.092 12.550 1.00 79.31 322 ILE A C 1
ATOM 2575 O O . ILE A 1 322 ? 35.414 3.814 12.339 1.00 79.31 322 ILE A O 1
ATOM 2579 N N . SER A 1 323 ? 33.760 5.330 12.476 1.00 82.44 323 SER A N 1
ATOM 2580 C CA . SER A 1 323 ? 34.580 6.503 12.187 1.00 82.44 323 SER A CA 1
ATOM 2581 C C . SER A 1 323 ? 35.277 7.003 13.450 1.00 82.44 323 SER A C 1
ATOM 2583 O O . SER A 1 323 ? 34.651 7.530 14.373 1.00 82.44 323 SER A O 1
ATOM 2585 N N . ILE A 1 324 ? 36.599 6.865 13.497 1.00 80.44 324 ILE A N 1
ATOM 2586 C CA . ILE A 1 324 ? 37.430 7.360 14.593 1.00 80.44 324 ILE A CA 1
ATOM 2587 C C . ILE A 1 324 ? 38.001 8.727 14.206 1.00 80.44 324 ILE A C 1
ATOM 2589 O O . ILE A 1 324 ? 38.971 8.828 13.455 1.00 80.44 324 ILE A O 1
ATOM 2593 N N . LEU A 1 325 ? 37.364 9.779 14.721 1.00 82.69 325 LEU A N 1
ATOM 2594 C CA . LEU A 1 325 ? 37.808 11.174 14.609 1.00 82.69 325 LEU A CA 1
ATOM 2595 C C . LEU A 1 325 ? 38.967 11.488 15.566 1.00 82.69 325 LEU A C 1
ATOM 2597 O O . LEU A 1 325 ? 39.124 10.815 16.593 1.00 82.69 325 LEU A O 1
ATOM 2601 N N . SER A 1 326 ? 39.719 12.553 15.258 1.00 84.81 326 SER A N 1
ATOM 2602 C CA . SER A 1 326 ? 40.746 13.108 16.151 1.00 84.81 326 SER A CA 1
ATOM 2603 C C . SER A 1 326 ? 40.178 13.376 17.548 1.00 84.81 326 SER A C 1
ATOM 2605 O O . SER A 1 326 ? 39.035 13.803 17.725 1.00 84.81 326 SER A O 1
ATOM 2607 N N . ILE A 1 327 ? 40.984 13.135 18.580 1.00 86.44 327 ILE A N 1
ATOM 2608 C CA . ILE A 1 327 ? 40.572 13.390 19.964 1.00 86.44 327 ILE A CA 1
ATOM 2609 C C . ILE A 1 327 ? 40.365 14.892 20.197 1.00 86.44 327 ILE A C 1
ATOM 2611 O O . ILE A 1 327 ? 39.459 15.263 20.941 1.00 86.44 327 ILE A O 1
ATOM 2615 N N . VAL A 1 328 ? 41.138 15.744 19.518 1.00 87.25 328 VAL A N 1
ATOM 2616 C CA . VAL A 1 328 ? 41.021 17.206 19.604 1.00 87.25 328 VAL A CA 1
ATOM 2617 C C . VAL A 1 328 ? 39.666 17.683 19.061 1.00 87.25 328 VAL A C 1
ATOM 2619 O O . VAL A 1 328 ? 38.992 18.458 19.737 1.00 87.25 328 VAL A O 1
ATOM 2622 N N . SER A 1 329 ? 39.206 17.121 17.934 1.00 87.50 329 SER A N 1
ATOM 2623 C CA . SER A 1 329 ? 37.853 17.323 17.369 1.00 87.50 329 SER A CA 1
ATOM 2624 C C . SER A 1 329 ? 36.757 17.088 18.408 1.00 87.50 329 SER A C 1
ATOM 2626 O O . SER A 1 329 ? 35.892 17.928 18.639 1.00 87.50 329 SER A O 1
ATOM 2628 N N . LYS A 1 330 ? 36.840 15.956 19.116 1.00 84.38 330 LYS A N 1
ATOM 2629 C CA . LYS A 1 330 ? 35.851 15.571 20.132 1.00 84.38 330 LYS A CA 1
ATOM 2630 C C . LYS A 1 330 ? 35.879 16.496 21.349 1.00 84.38 330 LYS A C 1
ATOM 2632 O O . LYS A 1 330 ? 34.848 16.709 21.982 1.00 84.38 330 LYS A O 1
ATOM 2637 N N . VAL A 1 331 ? 37.052 17.021 21.711 1.00 86.19 331 VAL A N 1
ATOM 2638 C CA . VAL A 1 331 ? 37.187 18.011 22.792 1.00 86.19 331 VAL A CA 1
ATOM 2639 C C . VAL A 1 331 ? 36.536 19.334 22.386 1.00 86.19 331 VAL A C 1
ATOM 2641 O O . VAL A 1 331 ? 35.808 19.908 23.198 1.00 86.19 331 VAL A O 1
ATOM 2644 N N . PHE A 1 332 ? 36.736 19.773 21.140 1.00 85.69 332 PHE A N 1
ATOM 2645 C CA . PHE A 1 332 ? 36.077 20.951 20.576 1.00 85.69 332 PHE A CA 1
ATOM 2646 C C . PHE A 1 332 ? 34.551 20.799 20.569 1.00 85.69 332 PHE A C 1
ATOM 2648 O O . PHE A 1 332 ? 33.852 21.599 21.190 1.00 85.69 332 PHE A O 1
ATOM 2655 N N . GLU A 1 333 ? 34.034 19.723 19.967 1.00 84.38 333 GLU A N 1
ATOM 2656 C CA . GLU A 1 333 ? 32.596 19.425 19.891 1.00 84.38 333 GLU A CA 1
ATOM 2657 C C . GLU A 1 333 ? 31.943 19.379 21.273 1.00 84.38 333 GLU A C 1
ATOM 2659 O O . GLU A 1 333 ? 30.884 19.964 21.483 1.00 84.38 333 GLU A O 1
ATOM 2664 N N . LYS A 1 334 ? 32.595 18.736 22.250 1.00 82.62 334 LYS A N 1
ATOM 2665 C CA . LYS A 1 334 ? 32.098 18.678 23.629 1.00 82.62 334 LYS A CA 1
ATOM 2666 C C . LYS A 1 334 ? 32.032 20.065 24.276 1.00 82.62 334 LYS A C 1
ATOM 2668 O O . LYS A 1 334 ? 31.104 20.337 25.038 1.00 82.62 334 LYS A O 1
ATOM 2673 N N . GLY A 1 335 ? 33.009 20.929 23.994 1.00 79.88 335 GLY A N 1
ATOM 2674 C CA . GLY A 1 335 ? 33.011 22.319 24.448 1.00 79.88 335 GLY A CA 1
ATOM 2675 C C . GLY A 1 335 ? 31.842 23.111 23.860 1.00 79.88 335 GLY A C 1
ATOM 2676 O O . GLY A 1 335 ? 31.079 23.719 24.610 1.00 79.88 335 GLY A O 1
ATOM 2677 N N . VAL A 1 336 ? 31.653 23.031 22.540 1.00 81.19 336 VAL A N 1
ATOM 2678 C CA . VAL A 1 336 ? 30.554 23.702 21.823 1.00 81.19 336 VAL A CA 1
ATOM 2679 C C . VAL A 1 336 ? 29.195 23.192 22.298 1.00 81.19 336 VAL A C 1
ATOM 2681 O O . VAL A 1 336 ? 28.333 23.991 22.659 1.00 81.19 336 VAL A O 1
ATOM 2684 N N . PHE A 1 337 ? 29.025 21.870 22.382 1.00 82.62 337 PHE A N 1
ATOM 2685 C CA . PHE A 1 337 ? 27.798 21.239 22.861 1.00 82.62 337 PHE A CA 1
ATOM 2686 C C . PHE A 1 337 ? 27.404 21.763 24.239 1.00 82.62 337 PHE A C 1
ATOM 2688 O O . PHE A 1 337 ? 26.252 22.126 24.445 1.00 82.62 337 PHE A O 1
ATOM 2695 N N . ARG A 1 338 ? 28.358 21.861 25.174 1.00 78.44 338 ARG A N 1
ATOM 2696 C CA . ARG A 1 338 ? 28.081 22.373 26.519 1.00 78.44 338 ARG A CA 1
ATOM 2697 C C . ARG A 1 338 ? 27.547 23.804 26.475 1.00 78.44 338 ARG A C 1
ATOM 2699 O O . ARG A 1 338 ? 26.585 24.090 27.174 1.00 78.44 338 ARG A O 1
ATOM 2706 N N . GLN A 1 339 ? 28.123 24.681 25.651 1.00 77.25 339 GLN A N 1
ATOM 2707 C CA . GLN A 1 339 ? 27.653 26.068 25.546 1.00 77.25 339 GLN A CA 1
ATOM 2708 C C . GLN A 1 339 ? 26.251 26.163 24.939 1.00 77.25 339 GLN A C 1
ATOM 2710 O O . GLN A 1 339 ? 25.394 26.854 25.487 1.00 77.25 339 GLN A O 1
ATOM 2715 N N . VAL A 1 340 ? 26.011 25.443 23.841 1.00 77.00 340 VAL A N 1
ATOM 2716 C CA . VAL A 1 340 ? 24.706 25.419 23.165 1.00 77.00 340 VAL A CA 1
ATOM 2717 C C . VAL A 1 340 ? 23.641 24.827 24.084 1.00 77.00 340 VAL A C 1
ATOM 2719 O O . VAL A 1 340 ? 22.576 25.411 24.248 1.00 77.00 340 VAL A O 1
ATOM 2722 N N . TYR A 1 341 ? 23.942 23.706 24.739 1.00 78.25 341 TYR A N 1
ATOM 2723 C CA . TYR A 1 341 ? 23.015 23.031 25.643 1.00 78.25 341 TYR A CA 1
ATOM 2724 C C . TYR A 1 341 ? 22.682 23.886 26.871 1.00 78.25 341 TYR A C 1
ATOM 2726 O O . TYR A 1 341 ? 21.517 23.988 27.250 1.00 78.25 341 TYR A O 1
ATOM 2734 N N . THR A 1 342 ? 23.678 24.551 27.467 1.00 77.19 342 THR A N 1
ATOM 2735 C CA . THR A 1 342 ? 23.446 25.505 28.560 1.00 77.19 342 THR A CA 1
ATOM 2736 C C . THR A 1 342 ? 22.534 26.645 28.111 1.00 77.19 342 THR A C 1
ATOM 2738 O O . THR A 1 342 ? 21.543 26.902 28.784 1.00 77.19 342 THR A O 1
ATOM 2741 N N . TYR A 1 343 ? 22.793 27.265 26.956 1.00 76.75 343 TYR A N 1
ATOM 2742 C CA . TYR A 1 343 ? 21.938 28.333 26.426 1.00 76.75 343 TYR A CA 1
ATOM 2743 C C . TYR A 1 343 ? 20.499 27.862 26.165 1.00 76.75 343 TYR A C 1
ATOM 2745 O O . TYR A 1 343 ? 19.546 28.548 26.531 1.00 76.75 343 TYR A O 1
ATOM 2753 N N . VAL A 1 344 ? 20.336 26.683 25.561 1.00 75.38 344 VAL A N 1
ATOM 2754 C CA . VAL A 1 344 ? 19.029 26.083 25.253 1.00 75.38 344 VAL A CA 1
ATOM 2755 C C . VAL A 1 344 ? 18.215 25.818 26.525 1.00 75.38 344 VAL A C 1
ATOM 2757 O O . VAL A 1 344 ? 17.010 26.085 26.539 1.00 75.38 344 VAL A O 1
ATOM 2760 N N . ASN A 1 345 ? 18.866 25.350 27.595 1.00 76.00 345 ASN A N 1
ATOM 2761 C CA . ASN A 1 345 ? 18.225 25.133 28.894 1.00 76.00 345 ASN A CA 1
ATOM 2762 C C . ASN A 1 345 ? 17.904 26.442 29.618 1.00 76.00 345 ASN A C 1
ATOM 2764 O O . ASN A 1 345 ? 16.771 26.620 30.052 1.00 76.00 345 ASN A O 1
ATOM 2768 N N . GLU A 1 346 ? 18.866 27.365 29.724 1.00 77.62 346 GLU A N 1
ATOM 2769 C CA . GLU A 1 346 ? 18.666 28.672 30.374 1.00 77.62 346 GLU A CA 1
ATOM 2770 C C . GLU A 1 346 ? 17.558 29.481 29.679 1.00 77.62 346 GLU A C 1
ATOM 2772 O O . GLU A 1 346 ? 16.801 30.195 30.330 1.00 77.62 346 GLU A O 1
ATOM 2777 N N . SER A 1 347 ? 17.411 29.318 28.361 1.00 74.88 347 SER A N 1
ATOM 2778 C CA . SER A 1 347 ? 16.391 29.998 27.555 1.00 74.88 347 SER A CA 1
ATOM 2779 C C . SER A 1 347 ? 15.044 29.256 27.491 1.00 74.88 347 SER A C 1
ATOM 2781 O O . SER A 1 347 ? 14.170 29.661 26.722 1.00 74.88 347 SER A O 1
ATOM 2783 N N . ASN A 1 348 ? 14.856 28.161 28.248 1.00 69.75 348 ASN A N 1
ATOM 2784 C CA . ASN A 1 348 ? 13.644 27.322 28.236 1.00 69.75 348 ASN A CA 1
ATOM 2785 C C . ASN A 1 348 ? 13.168 26.967 26.807 1.00 69.75 348 ASN A C 1
ATOM 2787 O O . ASN A 1 348 ? 11.983 27.068 26.463 1.00 69.75 348 ASN A O 1
ATOM 2791 N N . LEU A 1 349 ? 14.108 26.603 25.928 1.00 68.88 349 LEU A N 1
ATOM 2792 C CA . LEU A 1 349 ? 13.803 26.265 24.533 1.00 68.88 349 LEU A CA 1
ATOM 2793 C C . LEU A 1 349 ? 13.374 24.804 24.353 1.00 68.88 349 LEU A C 1
ATOM 2795 O O . LEU A 1 349 ? 12.768 24.485 23.332 1.00 68.88 349 LEU A O 1
ATOM 2799 N N . LEU A 1 350 ? 13.633 23.938 25.336 1.00 68.06 350 LEU A N 1
ATOM 2800 C CA . LEU A 1 350 ? 13.178 22.547 25.323 1.00 68.06 350 LEU A CA 1
ATOM 2801 C C . LEU A 1 350 ? 11.713 22.442 25.762 1.00 68.06 350 LEU A C 1
ATOM 2803 O O . LEU A 1 350 ? 11.278 23.090 26.714 1.00 68.06 350 LEU A O 1
ATOM 2807 N N . SER A 1 351 ? 10.945 21.606 25.064 1.00 62.22 351 SER A N 1
ATOM 2808 C CA . SER A 1 351 ? 9.550 21.331 25.419 1.00 62.22 351 SER A CA 1
ATOM 2809 C C . SER A 1 351 ? 9.469 20.495 26.698 1.00 62.22 351 S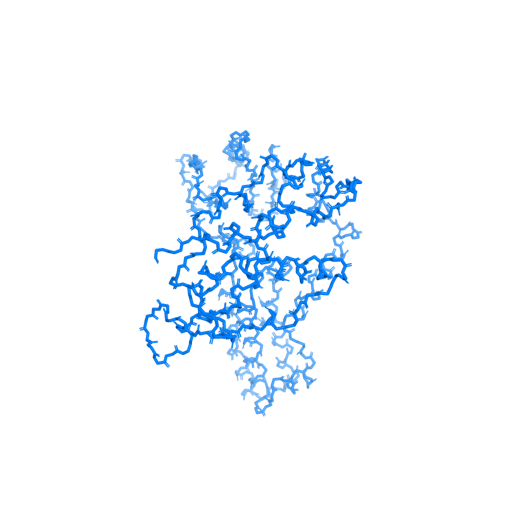ER A C 1
ATOM 2811 O O . SER A 1 351 ? 10.235 19.548 26.872 1.00 62.22 351 SER A O 1
ATOM 2813 N N . LYS A 1 352 ? 8.467 20.772 27.546 1.00 61.09 352 LYS A N 1
ATOM 2814 C CA . LYS A 1 352 ? 8.151 19.968 28.744 1.00 61.09 352 LYS A CA 1
ATOM 2815 C C . LYS A 1 352 ? 7.854 18.495 28.421 1.00 61.09 352 LYS A C 1
ATOM 2817 O O . LYS A 1 352 ? 7.961 17.652 29.302 1.00 61.09 352 LYS A O 1
ATOM 2822 N N . TYR A 1 353 ? 7.506 18.188 27.170 1.00 60.72 353 TYR A N 1
ATOM 2823 C CA . TYR A 1 353 ? 7.142 16.845 26.706 1.00 60.72 353 TYR A CA 1
ATOM 2824 C C . TYR A 1 353 ? 8.224 16.175 25.847 1.00 60.72 353 TYR A C 1
ATOM 2826 O O . TYR A 1 353 ? 7.975 15.139 25.231 1.00 60.72 353 TYR A O 1
ATOM 2834 N N . GLN A 1 354 ? 9.426 16.753 25.761 1.00 62.72 354 GLN A N 1
ATOM 2835 C CA . GLN A 1 354 ? 10.506 16.172 24.970 1.00 62.72 354 GLN A CA 1
ATOM 2836 C C . GLN A 1 354 ? 11.141 14.977 25.703 1.00 62.72 354 GLN A C 1
ATOM 2838 O O . GLN A 1 354 ? 11.941 15.140 26.621 1.00 62.72 354 GLN A O 1
ATOM 2843 N N . SER A 1 355 ? 10.791 13.762 25.277 1.00 54.84 355 SER A N 1
ATOM 2844 C CA . SER A 1 355 ? 11.257 12.502 25.876 1.00 54.84 355 SER A CA 1
ATOM 2845 C C . SER A 1 355 ? 12.544 11.935 25.256 1.00 54.84 355 SER A C 1
ATOM 2847 O O . SER A 1 355 ? 13.175 11.079 25.866 1.00 54.84 355 SER A O 1
ATOM 2849 N N . GLY A 1 356 ? 12.962 12.412 24.075 1.00 49.72 356 GLY A N 1
ATOM 2850 C CA . GLY A 1 356 ? 14.191 11.993 23.384 1.00 49.72 356 GLY A CA 1
ATOM 2851 C C . GLY A 1 356 ? 15.255 13.097 23.311 1.00 49.72 356 GLY A C 1
ATOM 2852 O O . GLY A 1 356 ? 14.925 14.274 23.166 1.00 49.72 356 GLY A O 1
ATOM 2853 N N . PHE A 1 357 ? 16.537 12.712 23.383 1.00 52.66 357 PHE A N 1
ATOM 2854 C CA . PHE A 1 357 ? 17.716 13.606 23.354 1.00 52.66 357 PHE A CA 1
ATOM 2855 C C . PHE A 1 357 ? 17.805 14.631 24.503 1.00 52.66 357 PHE A C 1
ATOM 2857 O O . PHE A 1 357 ? 18.548 15.606 24.413 1.00 52.66 357 PHE A O 1
ATOM 2864 N N . SER A 1 358 ? 17.104 14.392 25.613 1.00 54.31 358 SER A N 1
ATOM 2865 C CA . SER A 1 358 ? 17.401 15.022 26.904 1.00 54.31 358 SER A CA 1
ATOM 2866 C C . SER A 1 358 ? 18.595 14.317 27.569 1.00 54.31 358 SER A C 1
ATOM 2868 O O . SER A 1 358 ? 18.867 13.148 27.275 1.00 54.31 358 SER A O 1
ATOM 2870 N N . ALA A 1 359 ? 19.322 14.999 28.466 1.00 51.19 359 ALA A N 1
ATOM 2871 C CA . ALA A 1 359 ? 20.506 14.452 29.154 1.00 51.19 359 ALA A CA 1
ATOM 2872 C C . ALA A 1 359 ? 20.283 13.062 29.795 1.00 51.19 359 ALA A C 1
ATOM 2874 O O . ALA A 1 359 ? 21.221 12.276 29.908 1.00 51.19 359 ALA A O 1
ATOM 2875 N N . THR A 1 360 ? 19.040 12.726 30.145 1.00 40.44 360 THR A N 1
ATOM 2876 C CA . THR A 1 360 ? 18.641 11.434 30.718 1.00 40.44 360 THR A CA 1
ATOM 2877 C C . THR A 1 360 ? 18.698 10.276 29.714 1.00 40.44 360 THR A C 1
ATOM 2879 O O . THR A 1 360 ? 18.911 9.134 30.106 1.00 40.44 360 THR A O 1
ATOM 2882 N N . THR A 1 361 ? 18.565 10.543 28.411 1.00 34.09 361 THR A N 1
ATOM 2883 C CA . THR A 1 361 ? 18.442 9.493 27.379 1.00 34.09 361 THR A CA 1
ATOM 2884 C C . THR A 1 361 ? 19.795 9.079 26.780 1.00 34.09 361 THR A C 1
ATOM 2886 O O . THR A 1 361 ? 19.933 7.983 26.247 1.00 34.09 361 THR A O 1
ATOM 2889 N N . LEU A 1 362 ? 20.831 9.919 26.889 1.00 35.97 362 LEU A N 1
ATOM 2890 C CA . LEU A 1 362 ? 22.148 9.661 26.281 1.00 35.97 362 LEU A CA 1
ATOM 2891 C C . LEU A 1 362 ? 23.133 8.904 27.189 1.00 35.97 362 LEU A C 1
ATOM 2893 O O . LEU A 1 362 ? 24.106 8.349 26.682 1.00 35.97 362 LEU A O 1
ATOM 2897 N N . ASN A 1 363 ? 22.861 8.787 28.494 1.00 30.47 363 ASN A N 1
ATOM 2898 C CA . ASN A 1 363 ? 23.638 7.909 29.384 1.00 30.47 363 ASN A CA 1
ATOM 2899 C C . ASN A 1 363 ? 23.366 6.409 29.143 1.00 30.47 363 ASN A C 1
ATOM 2901 O O . ASN A 1 363 ? 24.127 5.575 29.621 1.00 30.47 363 ASN A O 1
ATOM 2905 N N . LEU A 1 364 ? 22.337 6.064 28.359 1.00 31.41 364 LEU A N 1
ATOM 2906 C CA . LEU A 1 364 ? 22.022 4.689 27.945 1.00 31.41 364 LEU A CA 1
ATOM 2907 C C . LEU A 1 364 ? 22.666 4.290 26.604 1.00 31.41 364 LEU A C 1
ATOM 2909 O O . LEU A 1 364 ? 22.501 3.161 26.153 1.00 31.41 364 LEU A O 1
ATOM 2913 N N . ILE A 1 365 ? 23.432 5.190 25.976 1.00 28.89 365 ILE A N 1
ATOM 2914 C CA . ILE A 1 365 ? 24.215 4.906 24.764 1.00 28.89 365 ILE A CA 1
ATOM 2915 C C . ILE A 1 365 ? 25.710 5.077 25.084 1.00 28.89 365 ILE A C 1
ATOM 2917 O O . ILE A 1 365 ? 26.451 5.809 24.432 1.00 28.89 365 ILE A O 1
ATOM 2921 N N . SER A 1 366 ? 26.167 4.401 26.138 1.00 23.12 366 SER A N 1
ATOM 2922 C CA . SER A 1 366 ? 27.550 3.927 26.235 1.00 23.12 366 SER A CA 1
ATOM 2923 C C . SER A 1 366 ? 27.501 2.403 26.229 1.00 23.12 366 SER A C 1
ATOM 2925 O O . SER A 1 366 ? 26.884 1.837 27.129 1.00 23.12 366 SER A O 1
ATOM 2927 N N . PRO A 1 367 ? 28.096 1.729 25.232 1.00 32.47 367 PRO A N 1
ATOM 2928 C CA . PRO A 1 367 ? 28.245 0.286 25.286 1.00 32.47 367 PRO A CA 1
ATOM 2929 C C . PRO A 1 367 ? 29.232 -0.071 26.405 1.00 32.47 367 PRO A C 1
ATOM 2931 O O . PRO A 1 367 ? 30.210 0.654 26.625 1.00 32.47 367 PRO A O 1
ATOM 2934 N N . HIS A 1 368 ? 28.931 -1.165 27.105 1.00 32.53 368 HIS A N 1
ATOM 2935 C CA . HIS 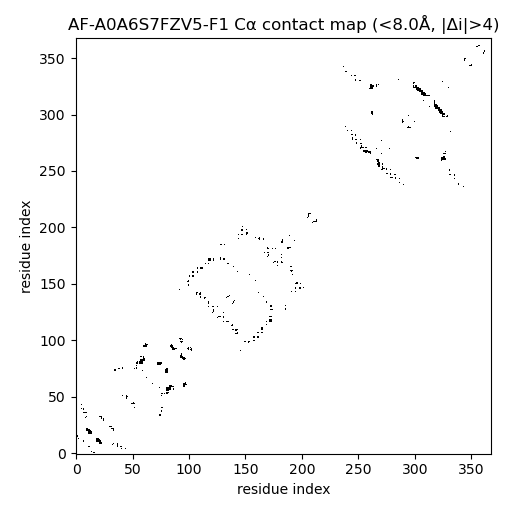A 1 368 ? 29.909 -1.931 27.873 1.00 32.53 368 HIS A CA 1
ATOM 2936 C C . HIS A 1 368 ? 31.150 -2.256 27.036 1.00 32.53 368 HIS A C 1
ATOM 2938 O O . HIS A 1 368 ? 30.992 -2.465 25.808 1.00 32.53 368 HIS A O 1
#

Organism: Paramuricea clavata (NCBI:txid317549)

Sequence (368 aa):
MVNDLQCGSGRNWKFVDDVTISEGLLRNGEPSVIQSDLTSIATWASNNLIKLNAKKCKEMQICFFRNKPELPHLCVEDQILECVSSHKVLGLIIQDDLKWNEHISMIVTKASKRLHILRVLRRGGIPPHDLITIYYALIRSTLEYCCTVWHCGLPMYLSEQVEKIQKRALRIILPGRSYGEAQEMLQCPRLDISRGELCEKTMKNIALGSRLSSLLTLTSENEHVYNLRNFKQFASFKCRTDRFVDSVLCNLKHLKANKSTGLDAIPAKILKLAAHIIAPSLTYIFNLSLQSGIYVNDWKRARVIPIFKSEDKSKCENYRPISILSIVSKVFEKGVFRQVYTYVNESNLLSKYQSGFSATTLNLISPH

Nearest PDB structures (foldseek):
  8uw3-assembly1_A  TM=3.476E-01  e=1.689E-04  Homo sapiens
  8ibz-assembly1_C  TM=7.598E-01  e=1.932E-01  Bombyx mori
  8gh6-assembly1_A  TM=3.360E-01  e=9.880E-03  Bombyx mori
  5dc3-assembly2_d1  TM=2.968E-01  e=9.241E-01  Saccharomyces cerevisiae S288C
  8g61-assembly1_SV  TM=3.233E-01  e=2.243E+00  Homo sapiens

Secondary structure (DSSP, 8-state):
-GGG---SSSEEEEETTEEEEE----TTSPPP-HHHHHHHHHHHHHHTTPPP-TTT-EE------SS----PPPEETTEEPEE-SEEEETTEEEETT---HHHHHHHHHHHHHHHHHHHHHHHTT--HHHHHHHHIIIIIHHHHTTHHHHGGG--HHHHHHHHHHHHHHHHHHSTT--HHHHHHHTT---HHHHHHHHHHHHHHHHHTT-TTHHHH--S-S------TT----PPP----GGGHHHHHHHHHHT--TTPPP-TT---HHHHHHTHHHHHHHHHHHHHHHHHHTPPPGGGG-EEEEEEE-SS-TT-GGGEEEEEEE-HHHHHHHHHHHHHHHHHHHHTT-S-TT--SSSHHHHTT----